Protein AF-A0A970UZD9-F1 (afdb_monomer_lite)

Sequence (188 aa):
SVTVAEQDQLTSFTADRAAEVCGEVGLPIQLFFGSIPVEAGGPQVSLYRPEWLRALVPFFSKHSGTNFDLFLATRVISHEATVLARNYPNLWVSGAWWQAFTPSTLSIFYRDRLEMLPMNRWNAFYSDAYCAEWVYGKSTLVRNRLALALSEMLEEGLLSRGMVEEMVSSLLRDNALRLYLGQSGQVC

pLDDT: mean 92.34, std 10.66, range [29.11, 98.19]

Structure (mmCIF, N/CA/C/O backbone):
data_AF-A0A970UZD9-F1
#
_entry.id   AF-A0A970UZD9-F1
#
loop_
_atom_site.group_PDB
_atom_site.id
_atom_site.type_symbol
_atom_site.label_atom_id
_atom_site.label_alt_id
_atom_site.label_comp_id
_atom_site.label_asym_id
_atom_site.label_entity_id
_atom_site.label_seq_id
_atom_site.pdbx_PDB_ins_code
_atom_site.Cartn_x
_atom_site.Cartn_y
_atom_site.Cartn_z
_atom_site.occupancy
_atom_site.B_iso_or_equiv
_atom_site.auth_seq_id
_atom_site.auth_comp_id
_atom_site.auth_asym_id
_atom_site.auth_atom_id
_atom_site.pdbx_PDB_model_num
ATOM 1 N N . SER A 1 1 ? 26.390 -2.528 -26.411 1.00 80.50 1 SER A N 1
ATOM 2 C CA . SER A 1 1 ? 25.829 -2.170 -25.093 1.00 80.50 1 SER A CA 1
ATOM 3 C C . SER A 1 1 ? 24.475 -1.537 -25.335 1.00 80.50 1 SER A C 1
ATOM 5 O O . SER A 1 1 ? 24.365 -0.764 -26.274 1.00 80.50 1 SER A O 1
ATOM 7 N N . VAL A 1 2 ? 23.455 -1.902 -24.558 1.00 86.00 2 VAL A N 1
ATOM 8 C CA . VAL A 1 2 ? 22.108 -1.321 -24.688 1.00 86.00 2 VAL A CA 1
ATOM 9 C C . VAL A 1 2 ? 22.125 0.082 -24.077 1.00 86.00 2 VAL A C 1
ATOM 11 O O . VAL A 1 2 ? 22.586 0.247 -22.945 1.00 86.00 2 VAL A O 1
ATOM 14 N N . THR A 1 3 ? 21.677 1.085 -24.824 1.00 94.19 3 THR A N 1
ATOM 15 C CA . THR A 1 3 ? 21.565 2.480 -24.373 1.00 94.19 3 THR A CA 1
ATOM 16 C C . THR A 1 3 ? 20.476 2.636 -23.306 1.00 94.19 3 THR A C 1
ATOM 18 O O . THR A 1 3 ? 19.598 1.788 -23.177 1.00 94.19 3 THR A O 1
ATOM 21 N N . VAL A 1 4 ? 20.499 3.736 -22.544 1.00 89.81 4 VAL A N 1
ATOM 22 C CA . VAL A 1 4 ? 19.451 4.029 -21.543 1.00 89.81 4 VAL A CA 1
ATOM 23 C C . VAL A 1 4 ? 18.070 4.116 -22.202 1.00 89.81 4 VAL A C 1
ATOM 25 O O . VAL A 1 4 ? 17.127 3.506 -21.720 1.00 89.81 4 VAL A O 1
ATOM 28 N N . ALA A 1 5 ? 17.969 4.775 -23.360 1.00 92.94 5 ALA A N 1
ATOM 29 C CA . ALA A 1 5 ? 16.707 4.888 -24.091 1.00 92.94 5 ALA A CA 1
ATOM 30 C C . ALA A 1 5 ? 16.153 3.521 -24.530 1.00 92.94 5 ALA A C 1
ATOM 32 O O . ALA A 1 5 ? 14.953 3.279 -24.427 1.00 92.94 5 ALA A O 1
ATOM 33 N N . GLU A 1 6 ? 17.016 2.609 -24.986 1.00 93.69 6 GLU A N 1
ATOM 34 C CA . GLU A 1 6 ? 16.607 1.243 -25.332 1.00 93.69 6 GLU A CA 1
ATOM 35 C C . GLU A 1 6 ? 16.176 0.444 -24.088 1.00 93.69 6 GLU A C 1
ATOM 37 O O . GLU A 1 6 ? 15.207 -0.312 -24.155 1.00 93.69 6 GLU A O 1
ATOM 42 N N . GLN A 1 7 ? 16.845 0.629 -22.940 1.00 91.56 7 GLN A N 1
ATOM 43 C CA . GLN A 1 7 ? 16.438 0.014 -21.667 1.00 91.56 7 GLN A CA 1
ATOM 44 C C . GLN A 1 7 ? 15.067 0.525 -21.206 1.00 91.56 7 GLN A C 1
ATOM 46 O O . GLN A 1 7 ? 14.221 -0.278 -20.808 1.00 91.56 7 GLN A O 1
ATOM 51 N N . ASP A 1 8 ? 14.818 1.831 -21.307 1.00 91.38 8 ASP A N 1
ATOM 52 C CA . ASP A 1 8 ? 13.541 2.449 -20.936 1.00 91.38 8 ASP A CA 1
ATOM 53 C C . ASP A 1 8 ? 12.399 1.970 -21.845 1.00 91.38 8 ASP A C 1
ATOM 55 O O . ASP A 1 8 ? 11.306 1.650 -21.365 1.00 91.38 8 ASP A O 1
ATOM 59 N N . GLN A 1 9 ? 12.654 1.856 -23.154 1.00 94.06 9 GLN A N 1
ATOM 60 C CA . GLN A 1 9 ? 11.693 1.317 -24.120 1.00 94.06 9 GLN A CA 1
ATOM 61 C C . GLN A 1 9 ? 11.362 -0.147 -23.834 1.00 94.06 9 GLN A C 1
ATOM 63 O O . GLN A 1 9 ? 10.187 -0.513 -23.802 1.00 94.06 9 GLN A O 1
ATOM 68 N N . LEU A 1 10 ? 12.379 -0.977 -23.582 1.00 95.06 10 LEU A N 1
ATOM 69 C CA . LEU A 1 10 ? 12.181 -2.387 -23.260 1.00 95.06 10 LEU A CA 1
ATOM 70 C C . LEU A 1 10 ? 11.428 -2.562 -21.935 1.00 95.06 10 LEU A C 1
ATOM 72 O O . LEU A 1 10 ? 10.531 -3.401 -21.845 1.00 95.06 10 LEU A O 1
ATOM 76 N N . THR A 1 11 ? 11.755 -1.750 -20.928 1.00 92.69 11 THR A N 1
ATOM 77 C CA . THR A 1 11 ? 11.070 -1.748 -19.629 1.00 92.69 11 THR A CA 1
ATOM 78 C C . THR A 1 11 ? 9.605 -1.363 -19.795 1.00 92.69 11 THR A C 1
ATOM 80 O O . THR A 1 11 ? 8.728 -2.067 -19.298 1.00 92.69 11 THR A O 1
ATOM 83 N N . SER A 1 12 ? 9.329 -0.300 -20.556 1.00 93.06 12 SER A N 1
ATOM 84 C CA . SER A 1 12 ? 7.965 0.159 -20.833 1.00 93.06 12 SER A CA 1
ATOM 85 C C . SER A 1 12 ? 7.157 -0.898 -21.584 1.00 93.06 12 SER A C 1
ATOM 87 O O . SER A 1 12 ? 6.056 -1.228 -21.161 1.00 93.06 12 SER A O 1
ATOM 89 N N . PHE A 1 13 ? 7.720 -1.487 -22.644 1.00 95.88 13 PHE A N 1
ATOM 90 C CA . PHE A 1 13 ? 7.075 -2.566 -23.400 1.00 95.88 13 PHE A CA 1
ATOM 91 C C . PHE A 1 13 ? 6.773 -3.784 -22.519 1.00 95.88 13 PHE A C 1
ATOM 93 O O . PHE A 1 13 ? 5.684 -4.351 -22.581 1.00 95.88 13 PHE A O 1
ATOM 100 N N . THR A 1 14 ? 7.726 -4.179 -21.673 1.00 96.44 14 THR A N 1
ATOM 101 C CA . THR A 1 14 ? 7.565 -5.344 -20.797 1.00 96.44 14 THR A CA 1
ATOM 102 C C . THR A 1 14 ? 6.510 -5.092 -19.723 1.00 96.44 14 THR A C 1
ATOM 104 O O . THR A 1 14 ? 5.690 -5.970 -19.474 1.00 96.44 14 THR A O 1
ATOM 107 N N . ALA A 1 15 ? 6.490 -3.900 -19.118 1.00 95.50 15 ALA A N 1
ATOM 108 C CA . ALA A 1 15 ? 5.470 -3.517 -18.144 1.00 95.50 15 ALA A CA 1
ATOM 109 C C . ALA A 1 15 ? 4.069 -3.496 -18.773 1.00 95.50 15 ALA A C 1
ATOM 111 O O . ALA A 1 15 ? 3.130 -4.033 -18.190 1.00 95.50 15 ALA A O 1
ATOM 112 N N . ASP A 1 16 ? 3.950 -2.936 -19.978 1.00 97.12 16 ASP A N 1
ATOM 113 C CA . ASP A 1 16 ? 2.710 -2.883 -20.754 1.00 97.12 16 ASP A CA 1
ATOM 114 C C . ASP A 1 16 ? 2.164 -4.283 -21.040 1.00 97.12 16 ASP A C 1
ATOM 116 O O . ASP A 1 16 ? 1.028 -4.605 -20.687 1.00 97.12 16 ASP A O 1
ATOM 120 N N . ARG A 1 17 ? 3.014 -5.161 -21.586 1.00 98.00 17 ARG A N 1
ATOM 121 C CA . ARG A 1 17 ? 2.610 -6.529 -21.905 1.00 98.00 17 ARG A CA 1
ATOM 122 C C . ARG A 1 17 ? 2.306 -7.351 -20.654 1.00 98.00 17 ARG A C 1
ATOM 124 O O . ARG A 1 17 ? 1.379 -8.157 -20.671 1.00 98.00 17 ARG A O 1
ATOM 131 N N . ALA A 1 18 ? 3.063 -7.155 -19.574 1.00 97.69 18 ALA A N 1
ATOM 132 C CA . ALA A 1 18 ? 2.795 -7.808 -18.298 1.00 97.69 18 ALA A CA 1
ATOM 133 C C . ALA A 1 18 ? 1.430 -7.390 -17.740 1.00 97.69 18 ALA A C 1
ATOM 135 O O . ALA A 1 18 ? 0.670 -8.258 -17.324 1.00 97.69 18 ALA A O 1
ATOM 136 N N . ALA A 1 19 ? 1.089 -6.098 -17.786 1.00 98.00 19 ALA A N 1
ATOM 137 C CA . ALA A 1 19 ? -0.219 -5.614 -17.356 1.00 98.00 19 ALA A CA 1
ATOM 138 C C . ALA A 1 19 ? -1.356 -6.199 -18.189 1.00 98.00 19 ALA A C 1
ATOM 140 O O . ALA A 1 19 ? -2.309 -6.708 -17.610 1.00 98.00 19 ALA A O 1
ATOM 141 N N . GLU A 1 20 ? -1.239 -6.221 -19.517 1.00 97.88 20 GLU A N 1
ATOM 142 C CA . GLU A 1 20 ? -2.236 -6.875 -20.376 1.00 97.88 20 GLU A CA 1
ATOM 143 C C . GLU A 1 20 ? -2.482 -8.333 -19.972 1.00 97.88 20 GLU A C 1
ATOM 145 O O . GLU A 1 20 ? -3.621 -8.707 -19.695 1.00 97.88 20 GLU A O 1
ATOM 150 N N . VAL A 1 21 ? -1.420 -9.139 -19.872 1.00 98.12 21 VAL A N 1
ATOM 151 C CA . VAL A 1 21 ? -1.550 -10.561 -19.524 1.00 98.12 21 VAL A CA 1
ATOM 152 C C . VAL A 1 21 ? -2.095 -10.736 -18.107 1.00 98.12 21 VAL A C 1
ATOM 154 O O . VAL A 1 21 ? -2.976 -11.564 -17.899 1.00 98.12 21 VAL A O 1
ATOM 157 N N . CYS A 1 22 ? -1.621 -9.954 -17.133 1.00 97.88 22 CYS A N 1
ATOM 158 C CA . CYS A 1 22 ? -2.133 -9.973 -15.762 1.00 97.88 22 CYS A CA 1
ATOM 159 C C . CYS A 1 22 ? -3.639 -9.688 -15.711 1.00 97.88 22 CYS A C 1
ATOM 161 O O . CYS A 1 22 ? -4.361 -10.391 -15.005 1.00 97.88 22 CYS A O 1
ATOM 163 N N . GLY A 1 23 ? -4.121 -8.721 -16.496 1.00 96.75 23 GLY A N 1
ATOM 164 C CA . GLY A 1 23 ? -5.547 -8.451 -16.656 1.00 96.75 23 GLY A CA 1
ATOM 165 C C . GLY A 1 23 ? -6.318 -9.630 -17.254 1.00 96.75 23 GLY A C 1
ATOM 166 O O . GLY A 1 23 ? -7.373 -9.986 -16.736 1.00 96.75 23 GLY A O 1
ATOM 167 N N . GLU A 1 24 ? -5.780 -10.276 -18.294 1.00 96.69 24 GLU A N 1
ATOM 168 C CA . GLU A 1 24 ? -6.392 -11.455 -18.930 1.00 96.69 24 GLU A CA 1
ATOM 169 C C . GLU A 1 24 ? -6.533 -12.643 -17.963 1.00 96.69 24 GLU A C 1
ATOM 171 O O . GLU A 1 24 ? -7.551 -13.336 -17.983 1.00 96.69 24 GLU A O 1
ATOM 176 N N . VAL A 1 25 ? -5.536 -12.876 -17.100 1.00 95.81 25 VAL A N 1
ATOM 177 C CA . VAL A 1 25 ? -5.534 -14.005 -16.148 1.00 95.81 25 VAL A CA 1
ATOM 178 C C . VAL A 1 25 ? -6.053 -13.648 -14.750 1.00 95.81 25 VAL A C 1
ATOM 180 O O . VAL A 1 25 ? -6.078 -14.506 -13.869 1.00 95.81 25 VAL A O 1
ATOM 183 N N . GLY A 1 26 ? -6.462 -12.398 -14.524 1.00 95.00 26 GLY A N 1
ATOM 184 C CA . GLY A 1 26 ? -7.008 -11.934 -13.247 1.00 95.00 26 GLY A CA 1
ATOM 185 C C . GLY A 1 26 ? -5.987 -11.814 -12.109 1.00 95.00 26 GLY A C 1
ATOM 186 O O . GLY A 1 26 ? -6.376 -11.862 -10.943 1.00 95.00 26 GLY A O 1
ATOM 187 N N . LEU A 1 27 ? -4.696 -11.657 -12.417 1.00 96.44 27 LEU A N 1
ATOM 188 C CA . LEU A 1 27 ? -3.651 -11.447 -11.413 1.00 96.44 27 LEU A CA 1
ATOM 189 C C . LEU A 1 27 ? -3.406 -9.949 -11.181 1.00 96.44 27 LEU A C 1
ATOM 191 O O . LEU A 1 27 ? -3.245 -9.201 -12.147 1.00 96.44 27 LEU A O 1
ATOM 195 N N . PRO A 1 28 ? -3.334 -9.481 -9.923 1.00 96.94 28 PRO A N 1
ATOM 196 C CA . PRO A 1 28 ? -2.950 -8.106 -9.645 1.00 96.94 28 PRO A CA 1
ATOM 197 C C . PRO A 1 28 ? -1.442 -7.895 -9.838 1.00 96.94 28 PRO A C 1
ATOM 199 O O . PRO A 1 28 ? -0.637 -8.799 -9.613 1.00 96.94 28 PRO A O 1
ATOM 202 N N . ILE A 1 29 ? -1.049 -6.667 -10.173 1.00 97.44 29 ILE A N 1
ATOM 203 C CA . ILE A 1 29 ? 0.351 -6.234 -10.203 1.00 97.44 29 ILE A CA 1
ATOM 204 C C . ILE A 1 29 ? 0.675 -5.475 -8.919 1.00 97.44 29 ILE A C 1
ATOM 206 O O . ILE A 1 29 ? 0.078 -4.440 -8.628 1.00 97.44 29 ILE A O 1
ATOM 210 N N . GLN A 1 30 ? 1.663 -5.958 -8.171 1.00 96.62 30 GLN A N 1
ATOM 211 C CA . GLN A 1 30 ? 2.200 -5.250 -7.012 1.00 96.62 30 GLN A CA 1
ATOM 212 C C . GLN A 1 30 ? 3.263 -4.239 -7.448 1.00 96.62 30 GLN A C 1
ATOM 214 O O . GLN A 1 30 ? 4.188 -4.574 -8.188 1.00 96.62 30 GLN A O 1
ATOM 219 N N . LEU A 1 31 ? 3.149 -3.004 -6.965 1.00 94.75 31 LEU A N 1
ATOM 220 C CA . LEU A 1 31 ? 4.065 -1.910 -7.269 1.00 94.75 31 LEU A CA 1
ATOM 221 C C . LEU A 1 31 ? 4.734 -1.432 -5.982 1.00 94.75 31 LEU A C 1
ATOM 223 O O . LEU A 1 31 ? 4.114 -0.788 -5.137 1.00 94.75 31 LEU A O 1
ATOM 227 N N . PHE A 1 32 ? 6.020 -1.741 -5.844 1.00 93.75 32 PHE A N 1
ATOM 228 C CA . PHE A 1 32 ? 6.846 -1.317 -4.719 1.00 93.75 32 PHE A CA 1
ATOM 229 C C . PHE A 1 32 ? 7.536 -0.001 -5.049 1.00 93.75 32 PHE A C 1
ATOM 231 O O . PHE A 1 32 ? 8.425 0.065 -5.896 1.00 93.75 32 PHE A O 1
ATOM 238 N N . PHE A 1 33 ? 7.087 1.068 -4.405 1.00 91.31 33 PHE A N 1
ATOM 239 C CA . PHE A 1 33 ? 7.314 2.415 -4.893 1.00 91.31 33 PHE A CA 1
ATOM 240 C C . PHE A 1 33 ? 8.084 3.277 -3.899 1.00 91.31 33 PHE A C 1
ATOM 242 O O . PHE A 1 33 ? 7.806 3.277 -2.699 1.00 91.31 33 PHE A O 1
ATOM 249 N N . GLY A 1 34 ? 9.013 4.083 -4.413 1.00 89.81 34 GLY A N 1
ATOM 250 C CA . GLY A 1 34 ? 9.735 5.074 -3.617 1.00 89.81 34 GLY A CA 1
ATOM 251 C C . GLY A 1 34 ? 11.094 4.619 -3.090 1.00 89.81 34 GLY A C 1
ATOM 252 O O . GLY A 1 34 ? 11.607 5.278 -2.197 1.00 89.81 34 GLY A O 1
ATOM 253 N N . SER A 1 35 ? 11.664 3.521 -3.597 1.00 90.44 35 SER A N 1
ATOM 254 C CA . SER A 1 35 ? 12.993 3.028 -3.207 1.00 90.44 35 SER A CA 1
ATOM 255 C C . SER A 1 35 ? 13.948 3.061 -4.401 1.00 90.44 35 SER A C 1
ATOM 257 O O . SER A 1 35 ? 13.646 2.458 -5.431 1.00 90.44 35 SER A O 1
ATOM 259 N N . ILE A 1 36 ? 15.054 3.801 -4.286 1.00 88.81 36 ILE A N 1
ATOM 260 C CA . ILE A 1 36 ? 16.101 3.904 -5.318 1.00 88.81 36 ILE A CA 1
ATOM 261 C C . ILE A 1 36 ? 17.498 3.934 -4.680 1.00 88.81 36 ILE A C 1
ATOM 263 O O . ILE A 1 36 ? 17.633 4.377 -3.536 1.00 88.81 36 ILE A O 1
ATOM 267 N N . PRO A 1 37 ? 18.560 3.541 -5.400 1.00 87.19 37 PRO A N 1
ATOM 268 C CA . PRO A 1 37 ? 19.923 3.763 -4.938 1.00 87.19 37 PRO A CA 1
ATOM 269 C C . PRO A 1 37 ? 20.314 5.245 -5.098 1.00 87.19 37 PRO A C 1
ATOM 271 O O . PRO A 1 37 ? 20.007 5.866 -6.117 1.00 87.19 37 PRO A O 1
ATOM 274 N N . VAL A 1 38 ? 20.996 5.827 -4.101 1.00 85.06 38 VAL A N 1
ATOM 275 C CA . VAL A 1 38 ? 21.501 7.224 -4.173 1.00 85.06 38 VAL A CA 1
ATOM 276 C C . VAL A 1 38 ? 22.709 7.340 -5.099 1.00 85.06 38 VAL A C 1
ATOM 278 O O . VAL A 1 38 ? 22.890 8.343 -5.784 1.00 85.06 38 VAL A O 1
ATOM 281 N N . GLU A 1 39 ? 2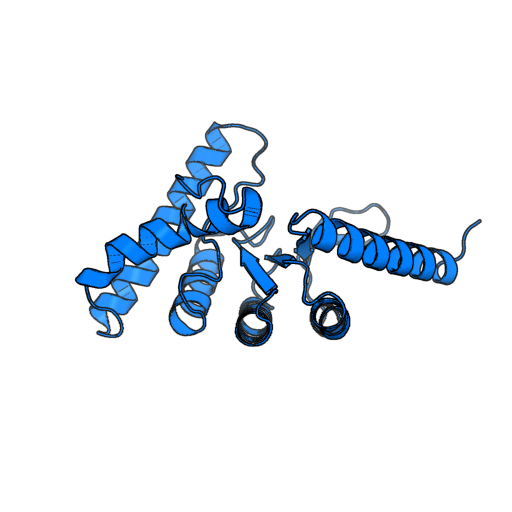3.525 6.294 -5.124 1.00 88.38 39 GLU A N 1
ATOM 282 C CA . GLU A 1 39 ? 24.724 6.165 -5.942 1.00 88.38 39 GLU A CA 1
ATOM 283 C C . GLU A 1 39 ? 24.711 4.813 -6.655 1.00 88.38 39 GLU A C 1
ATOM 285 O O . GLU A 1 39 ? 24.071 3.863 -6.200 1.00 88.38 39 GLU A O 1
ATOM 290 N N . ALA A 1 40 ? 25.403 4.710 -7.789 1.00 85.12 40 ALA A N 1
ATOM 291 C CA . ALA A 1 40 ? 25.436 3.474 -8.561 1.00 85.12 40 ALA A CA 1
ATOM 292 C C . ALA A 1 40 ? 26.006 2.317 -7.717 1.00 85.12 40 ALA A C 1
ATOM 294 O O . ALA A 1 40 ? 27.150 2.368 -7.278 1.00 85.12 40 ALA A O 1
ATOM 295 N N . GLY A 1 41 ? 25.198 1.275 -7.494 1.00 85.50 41 GLY A N 1
ATOM 296 C CA . GLY A 1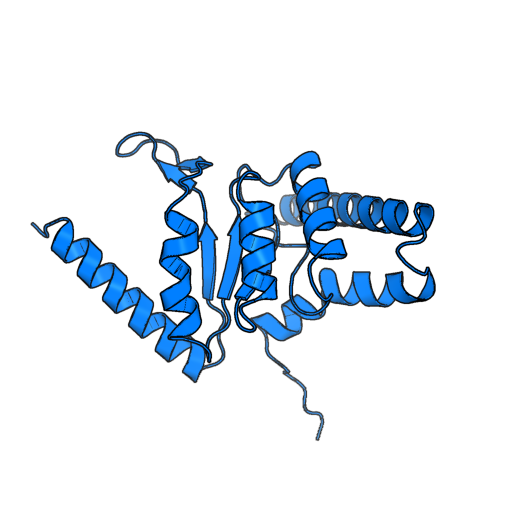 41 ? 25.562 0.123 -6.658 1.00 85.50 41 GLY A CA 1
ATOM 297 C C . GLY A 1 41 ? 25.438 0.345 -5.144 1.00 85.50 41 GLY A C 1
ATOM 298 O O . GLY A 1 41 ? 25.733 -0.572 -4.381 1.00 85.50 41 GLY A O 1
ATOM 299 N N . GLY A 1 42 ? 24.996 1.527 -4.707 1.00 90.06 42 GLY A N 1
ATOM 300 C CA . GLY A 1 42 ? 24.777 1.850 -3.299 1.00 90.06 42 GLY A CA 1
ATOM 301 C C . GLY A 1 42 ? 23.499 1.235 -2.710 1.00 90.06 42 GLY A C 1
ATOM 302 O O . GLY A 1 42 ? 22.714 0.592 -3.417 1.00 90.06 42 GLY A O 1
ATOM 303 N N . PRO A 1 43 ? 23.257 1.439 -1.402 1.00 89.31 43 PRO A N 1
ATOM 304 C CA . PRO A 1 43 ? 22.058 0.940 -0.745 1.00 89.31 43 PRO A CA 1
ATOM 305 C C . PRO A 1 43 ? 20.797 1.615 -1.292 1.00 89.31 43 PRO A C 1
ATOM 307 O O . PRO A 1 43 ? 20.790 2.793 -1.652 1.00 89.31 43 PRO A O 1
ATOM 310 N N . GLN A 1 44 ? 19.708 0.853 -1.292 1.00 90.50 44 GLN A N 1
ATOM 311 C CA . GLN A 1 44 ? 18.374 1.338 -1.618 1.00 90.50 44 GLN A CA 1
ATOM 312 C C . GLN A 1 44 ? 17.852 2.232 -0.488 1.00 90.50 44 GLN A C 1
ATOM 314 O O . GLN A 1 44 ? 17.875 1.847 0.686 1.00 90.50 44 GLN A O 1
ATOM 319 N N . VAL A 1 45 ? 17.383 3.426 -0.839 1.00 91.56 45 VAL A N 1
ATOM 320 C CA . VAL A 1 45 ? 16.838 4.396 0.111 1.00 91.56 45 VAL A CA 1
ATOM 321 C C . VAL A 1 45 ? 15.459 4.869 -0.308 1.00 91.56 45 VAL A C 1
ATOM 323 O O . VAL A 1 45 ? 15.149 4.995 -1.495 1.00 91.56 45 VAL A O 1
ATOM 326 N N . SER A 1 46 ? 14.646 5.194 0.690 1.00 91.88 46 SER A N 1
ATOM 327 C CA . SER A 1 46 ? 13.336 5.770 0.470 1.00 91.88 46 SER A CA 1
ATOM 328 C C . SER A 1 46 ? 13.449 7.232 0.065 1.00 91.88 46 SER A C 1
ATOM 330 O O . SER A 1 46 ? 13.814 8.090 0.869 1.00 91.88 46 SER A O 1
ATOM 332 N N . LEU A 1 47 ? 13.091 7.525 -1.179 1.00 87.69 47 LEU A N 1
ATOM 333 C CA . LEU A 1 47 ? 13.094 8.867 -1.745 1.00 87.69 47 LEU A CA 1
ATOM 334 C C . LEU A 1 47 ? 11.771 9.155 -2.444 1.00 87.69 47 LEU A C 1
ATOM 336 O O . LEU A 1 47 ? 11.059 8.267 -2.909 1.00 87.69 47 LEU A O 1
ATOM 340 N N . TYR A 1 48 ? 11.446 10.439 -2.505 1.00 87.00 48 TYR A N 1
ATOM 341 C CA . TYR A 1 48 ? 10.287 10.940 -3.220 1.00 87.00 48 TYR A CA 1
ATOM 342 C C . TYR A 1 48 ? 10.743 11.819 -4.376 1.00 87.00 48 TYR A C 1
ATOM 344 O O . TYR A 1 48 ? 11.574 12.708 -4.183 1.00 87.00 48 TYR A O 1
ATOM 352 N N . ARG A 1 49 ? 10.142 11.603 -5.548 1.00 85.94 49 ARG A N 1
ATOM 353 C CA . ARG A 1 49 ? 10.149 12.574 -6.635 1.00 85.94 49 ARG A CA 1
ATOM 354 C C . ARG A 1 49 ? 8.720 12.867 -7.111 1.00 85.94 49 ARG A C 1
ATOM 356 O O . ARG A 1 49 ? 7.967 11.908 -7.314 1.00 85.94 49 ARG A O 1
ATOM 363 N N . PRO A 1 50 ? 8.334 14.146 -7.287 1.00 82.19 50 PRO A N 1
ATOM 364 C CA . PRO A 1 50 ? 6.964 14.535 -7.642 1.00 82.19 50 PRO A CA 1
ATOM 365 C C . PRO A 1 50 ? 6.404 13.899 -8.916 1.00 82.19 50 PRO A C 1
ATOM 367 O O . PRO A 1 50 ? 5.200 13.693 -9.045 1.00 82.19 50 PRO A O 1
ATOM 370 N N . GLU A 1 51 ? 7.267 13.596 -9.875 1.00 85.50 51 GLU A N 1
ATOM 371 C CA . GLU A 1 51 ? 6.882 13.081 -11.181 1.00 85.50 51 GLU A CA 1
ATOM 372 C C . GLU A 1 51 ? 6.533 11.588 -11.176 1.00 85.50 51 GLU A C 1
ATOM 374 O O . GLU A 1 51 ? 5.761 11.144 -12.025 1.00 85.50 51 GLU A O 1
ATOM 379 N N . TRP A 1 52 ? 7.057 10.805 -10.229 1.00 85.88 52 TRP A N 1
ATOM 380 C CA . TRP A 1 52 ? 7.012 9.346 -10.335 1.00 85.88 52 TRP A CA 1
ATOM 381 C C . TRP A 1 52 ? 5.595 8.783 -10.288 1.00 85.88 52 TRP A C 1
ATOM 383 O O . TRP A 1 52 ? 5.249 7.911 -11.079 1.00 85.88 52 TRP A O 1
ATOM 393 N N . LEU A 1 53 ? 4.767 9.256 -9.354 1.00 86.94 53 LEU A N 1
ATOM 394 C CA . LEU A 1 53 ? 3.452 8.651 -9.150 1.00 86.94 53 LEU A CA 1
ATOM 395 C C . LEU A 1 53 ? 2.489 9.080 -10.264 1.00 86.94 53 LEU A C 1
ATOM 397 O O . LEU A 1 53 ? 1.684 8.291 -10.754 1.00 86.94 53 LEU A O 1
ATOM 401 N N . ARG A 1 54 ? 2.648 10.321 -10.731 1.00 87.25 54 ARG A N 1
ATOM 402 C CA . ARG A 1 54 ? 1.907 10.889 -11.860 1.00 87.25 54 ARG A CA 1
ATOM 403 C C . ARG A 1 54 ? 2.244 10.197 -13.175 1.00 87.25 54 ARG A C 1
ATOM 405 O O . ARG A 1 54 ? 1.354 10.023 -14.001 1.00 87.25 54 ARG A O 1
ATOM 412 N N . ALA A 1 55 ? 3.490 9.759 -13.352 1.00 88.62 55 ALA A N 1
ATOM 413 C CA . ALA A 1 55 ? 3.907 9.011 -14.535 1.00 88.62 55 ALA A CA 1
ATOM 414 C C . ALA A 1 55 ? 3.166 7.669 -14.693 1.00 88.62 55 ALA A C 1
ATOM 416 O O . ALA A 1 55 ? 3.034 7.181 -15.812 1.00 88.62 55 ALA A O 1
ATOM 417 N N . LEU A 1 56 ? 2.629 7.099 -13.607 1.00 90.44 56 LEU A N 1
ATOM 418 C CA . LEU A 1 56 ? 1.863 5.848 -13.642 1.00 90.44 56 LEU A CA 1
ATOM 419 C C . LEU A 1 56 ? 0.372 6.045 -13.962 1.00 90.44 56 LEU A C 1
ATOM 421 O O . LEU A 1 56 ? -0.322 5.086 -14.285 1.00 90.44 56 LEU A O 1
ATOM 425 N N . VAL A 1 57 ? -0.145 7.274 -13.919 1.00 92.31 57 VAL A N 1
ATOM 426 C CA . VAL A 1 57 ? -1.573 7.547 -14.159 1.00 92.31 57 VAL A CA 1
ATOM 427 C C . VAL A 1 57 ? -2.057 7.085 -15.548 1.00 92.31 57 VAL A C 1
ATOM 429 O O . VAL A 1 57 ? -3.089 6.403 -15.619 1.00 92.31 57 VAL A O 1
ATOM 432 N N . PRO A 1 58 ? -1.343 7.378 -16.656 1.00 94.38 58 PRO A N 1
ATOM 433 C CA . PRO A 1 58 ? -1.722 6.862 -17.972 1.00 94.38 58 PRO A CA 1
ATOM 434 C C . PRO A 1 58 ? -1.706 5.332 -18.026 1.00 94.38 58 PRO A C 1
ATOM 436 O O . PRO A 1 58 ? -2.543 4.736 -18.699 1.00 94.38 58 PRO A O 1
ATOM 439 N N . PHE A 1 59 ? -0.795 4.701 -17.281 1.00 94.69 59 PHE A N 1
ATOM 440 C CA . PHE A 1 59 ? -0.663 3.249 -17.215 1.00 94.69 59 PHE A CA 1
ATOM 441 C C . PHE A 1 59 ? -1.882 2.601 -16.545 1.00 94.69 59 PHE A C 1
ATOM 443 O O . PHE A 1 59 ? -2.495 1.701 -17.117 1.00 94.69 59 PHE A O 1
ATOM 450 N N . PHE A 1 60 ? -2.323 3.128 -15.397 1.00 95.50 60 PHE A N 1
ATOM 451 C CA . PHE A 1 60 ? -3.540 2.647 -14.726 1.00 95.50 60 PHE A CA 1
ATOM 452 C C . PHE A 1 60 ? -4.792 2.823 -15.587 1.00 95.50 60 PHE A C 1
ATOM 454 O O . PHE A 1 60 ? -5.666 1.957 -15.590 1.00 95.50 60 PHE A O 1
ATOM 461 N N . SER A 1 61 ? -4.861 3.927 -16.337 1.00 96.12 61 SER A N 1
ATOM 462 C CA . SER A 1 61 ? -5.979 4.221 -17.240 1.00 96.12 61 SER A CA 1
ATOM 463 C C . SER A 1 61 ? -6.011 3.276 -18.442 1.00 96.12 61 SER A C 1
ATOM 465 O O . SER A 1 61 ? -7.079 2.799 -18.820 1.00 96.12 61 SER A O 1
ATOM 467 N N . LYS A 1 62 ? -4.841 2.991 -19.032 1.00 97.31 62 LYS A N 1
ATOM 468 C CA . LYS A 1 62 ? -4.703 2.082 -20.175 1.00 97.31 62 LYS A CA 1
ATOM 469 C C . LYS A 1 62 ? -5.087 0.648 -19.804 1.00 97.31 62 LYS A C 1
ATOM 471 O O . LYS A 1 62 ? -5.799 -0.002 -20.562 1.00 97.31 62 LYS A O 1
ATOM 476 N N . HIS A 1 63 ? -4.665 0.175 -18.634 1.00 97.56 63 HIS A N 1
ATOM 477 C CA . HIS A 1 63 ? -4.903 -1.194 -18.171 1.00 97.56 63 HIS A CA 1
ATOM 478 C C . HIS A 1 63 ? -6.030 -1.262 -17.132 1.00 97.56 63 HIS A C 1
ATOM 480 O O . HIS A 1 63 ? -5.871 -1.825 -16.049 1.00 97.56 63 HIS A O 1
ATOM 486 N N . SER A 1 64 ? -7.197 -0.700 -17.459 1.00 96.38 64 SER A N 1
ATOM 487 C CA . SER A 1 64 ? -8.356 -0.645 -16.552 1.00 96.38 64 SER A CA 1
ATOM 488 C C . SER A 1 64 ? -8.888 -2.023 -16.126 1.00 96.38 64 SER A C 1
ATOM 490 O O . SER A 1 64 ? -9.492 -2.140 -15.062 1.00 96.38 64 SER A O 1
ATOM 492 N N . GLY A 1 65 ? -8.624 -3.073 -16.914 1.00 95.88 65 GLY A N 1
ATOM 493 C CA . GLY A 1 65 ? -8.936 -4.469 -16.580 1.00 95.88 65 GLY A CA 1
ATOM 494 C C . GLY A 1 65 ? -7.939 -5.150 -15.630 1.00 95.88 65 GLY A C 1
ATOM 495 O O . GLY A 1 65 ? -8.152 -6.297 -15.257 1.00 95.88 65 GLY A O 1
ATOM 496 N N . THR A 1 66 ? -6.853 -4.476 -15.240 1.00 97.75 66 THR A N 1
ATOM 497 C CA . THR A 1 66 ? -5.805 -5.026 -14.362 1.00 97.75 66 THR A CA 1
ATOM 498 C C . THR A 1 66 ? -5.804 -4.304 -13.029 1.00 97.75 66 THR A C 1
ATOM 500 O O . THR A 1 66 ? -5.750 -3.077 -13.002 1.00 97.75 66 THR A O 1
ATOM 503 N N . ASN A 1 67 ? -5.827 -5.051 -11.924 1.00 97.56 67 ASN A N 1
ATOM 504 C CA . ASN A 1 67 ? -5.677 -4.466 -10.595 1.00 97.56 67 ASN A CA 1
ATOM 505 C C . ASN A 1 67 ? -4.201 -4.183 -10.286 1.00 97.56 67 ASN A C 1
ATOM 507 O O . ASN A 1 67 ? -3.339 -5.027 -10.517 1.00 97.56 67 ASN A O 1
ATOM 511 N N . PHE A 1 68 ? -3.927 -3.028 -9.693 1.00 97.38 68 PHE A N 1
ATOM 512 C CA . PHE A 1 68 ? -2.613 -2.608 -9.216 1.00 97.38 68 PHE A CA 1
ATOM 513 C C . PHE A 1 68 ? -2.655 -2.432 -7.704 1.00 97.38 68 PHE A C 1
ATOM 515 O O . PHE A 1 68 ? -3.591 -1.815 -7.205 1.00 97.38 68 PHE A O 1
ATOM 522 N N . ASP A 1 69 ? -1.651 -2.922 -6.981 1.00 97.38 69 ASP A N 1
ATOM 523 C CA . ASP A 1 69 ? -1.533 -2.742 -5.533 1.00 97.38 69 ASP A CA 1
ATOM 524 C C . ASP A 1 69 ? -0.240 -2.017 -5.166 1.00 97.38 69 ASP A C 1
ATOM 526 O O . ASP A 1 69 ? 0.861 -2.523 -5.390 1.00 97.38 69 ASP A O 1
ATOM 530 N N . LEU A 1 70 ? -0.378 -0.801 -4.643 1.00 95.81 70 LEU A N 1
ATOM 531 C CA . LEU A 1 70 ? 0.731 0.112 -4.413 1.00 95.81 70 LEU A CA 1
ATOM 532 C C . LEU A 1 70 ? 1.237 0.040 -2.968 1.00 95.81 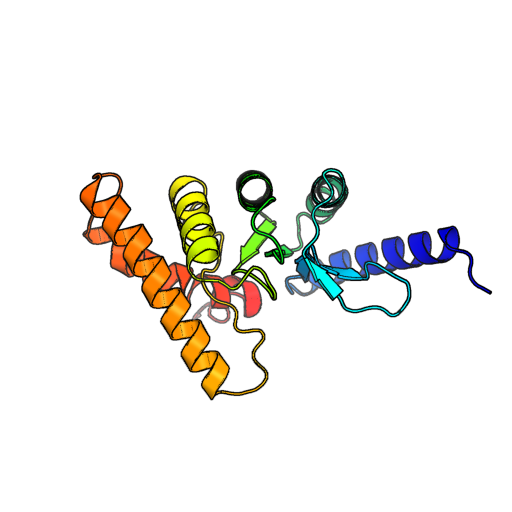70 LEU A C 1
ATOM 534 O O . LEU A 1 70 ? 0.493 0.296 -2.018 1.00 95.81 70 LEU A O 1
ATOM 538 N N . PHE A 1 71 ? 2.539 -0.198 -2.824 1.00 95.88 71 PHE A N 1
ATOM 539 C CA . PHE A 1 71 ? 3.266 -0.244 -1.559 1.00 95.88 71 PHE A CA 1
ATOM 540 C C . PHE A 1 71 ? 4.267 0.907 -1.489 1.00 95.88 71 PHE A C 1
ATOM 542 O O . PHE A 1 71 ? 5.119 1.056 -2.363 1.00 95.88 71 PHE A O 1
ATOM 549 N N . LEU A 1 72 ? 4.190 1.731 -0.443 1.00 94.88 72 LEU A N 1
ATOM 550 C CA . LEU A 1 72 ? 4.973 2.967 -0.360 1.00 94.88 72 LEU A CA 1
ATOM 551 C C . LEU A 1 72 ? 6.169 2.819 0.579 1.00 94.88 72 LEU A C 1
ATOM 553 O O . LEU A 1 72 ? 5.991 2.510 1.756 1.00 94.88 72 LEU A O 1
ATOM 557 N N . ALA A 1 73 ? 7.369 3.116 0.079 1.00 94.44 73 ALA A N 1
ATOM 558 C CA . ALA A 1 73 ? 8.604 3.157 0.860 1.00 94.44 73 ALA A CA 1
ATOM 559 C C . ALA A 1 73 ? 8.777 4.463 1.656 1.00 94.44 73 ALA A C 1
ATOM 561 O O . ALA A 1 73 ? 9.638 4.545 2.532 1.00 94.44 73 ALA A O 1
ATOM 562 N N . THR A 1 74 ? 7.979 5.497 1.368 1.00 91.94 74 THR A N 1
ATOM 563 C CA . THR A 1 74 ? 8.051 6.821 2.004 1.00 91.94 74 THR A CA 1
ATOM 564 C C . THR A 1 74 ? 6.669 7.347 2.372 1.00 91.94 74 THR A C 1
ATOM 566 O O . THR A 1 74 ? 5.691 7.119 1.659 1.00 91.94 74 THR A O 1
ATOM 569 N N . ARG A 1 75 ? 6.590 8.106 3.472 1.00 92.75 75 ARG A N 1
ATOM 570 C CA . ARG A 1 75 ? 5.338 8.736 3.915 1.00 92.75 75 ARG A CA 1
ATOM 571 C C . ARG A 1 75 ? 4.886 9.913 3.053 1.00 92.75 75 ARG A C 1
ATOM 573 O O . ARG A 1 75 ? 3.712 10.257 3.072 1.00 92.75 75 ARG A O 1
ATOM 580 N N . VAL A 1 76 ? 5.811 10.537 2.323 1.00 92.56 76 VAL A N 1
ATOM 581 C CA . VAL A 1 76 ? 5.603 11.843 1.668 1.00 92.56 76 VAL A CA 1
ATOM 582 C C . VAL A 1 76 ? 4.485 11.806 0.620 1.00 92.56 76 VAL A C 1
ATOM 584 O O . VAL A 1 76 ? 3.757 12.779 0.470 1.00 92.56 76 VAL A O 1
ATOM 587 N N . ILE A 1 77 ? 4.307 10.668 -0.052 1.00 90.62 77 ILE A N 1
ATOM 588 C CA . ILE A 1 77 ? 3.330 10.480 -1.139 1.00 90.62 77 ILE A CA 1
ATOM 589 C C . ILE A 1 77 ? 2.061 9.743 -0.723 1.00 90.62 77 ILE A C 1
ATOM 591 O O . ILE A 1 77 ? 1.245 9.421 -1.581 1.00 90.62 77 ILE A O 1
ATOM 595 N N . SER A 1 78 ? 1.881 9.465 0.573 1.00 92.69 78 SER A N 1
ATOM 596 C CA . SER A 1 78 ? 0.718 8.722 1.085 1.00 92.69 78 SER A CA 1
ATOM 597 C C . SER A 1 78 ? -0.601 9.323 0.623 1.00 92.69 78 SER A C 1
ATOM 599 O O . SER A 1 78 ? -1.439 8.635 0.040 1.00 92.69 78 SER A O 1
ATOM 601 N N . HIS A 1 79 ? -0.756 10.628 0.841 1.00 94.25 79 HIS A N 1
ATOM 602 C CA . HIS A 1 79 ? -1.985 11.329 0.517 1.00 94.25 79 HIS A CA 1
ATOM 603 C C . HIS A 1 79 ? -2.238 11.340 -0.997 1.00 94.25 79 HIS A C 1
ATOM 605 O O . HIS A 1 79 ? -3.335 11.007 -1.431 1.00 94.25 79 HIS A O 1
ATOM 611 N N . GLU A 1 80 ? -1.227 11.638 -1.825 1.00 93.44 80 GLU A N 1
ATOM 612 C CA . GLU A 1 80 ? -1.368 11.618 -3.292 1.00 93.44 80 GLU A CA 1
ATOM 613 C C . GLU A 1 80 ? -1.739 10.218 -3.805 1.00 93.44 80 GLU A C 1
ATOM 615 O O . GLU A 1 80 ? -2.676 10.081 -4.589 1.00 93.44 80 GLU A O 1
ATOM 620 N N . ALA A 1 81 ? -1.096 9.164 -3.295 1.00 94.06 81 ALA A N 1
ATOM 621 C CA . ALA A 1 81 ? -1.448 7.779 -3.611 1.00 94.06 81 ALA A CA 1
ATOM 622 C C . ALA A 1 81 ? -2.885 7.430 -3.206 1.00 94.06 81 ALA A C 1
ATOM 624 O O . ALA A 1 81 ? -3.599 6.772 -3.959 1.00 94.06 81 ALA A O 1
ATOM 625 N N . THR A 1 82 ? -3.329 7.914 -2.048 1.00 95.75 82 THR A N 1
ATOM 626 C CA . THR A 1 82 ? -4.697 7.717 -1.555 1.00 95.75 82 THR A CA 1
ATOM 627 C C . THR A 1 82 ? -5.715 8.451 -2.435 1.00 95.75 82 THR A C 1
ATOM 629 O O . THR A 1 82 ? -6.748 7.884 -2.787 1.00 95.75 82 THR A O 1
ATOM 632 N N . VAL A 1 83 ? -5.409 9.674 -2.886 1.00 95.06 83 VAL A N 1
ATOM 633 C CA . VAL A 1 83 ? -6.234 10.397 -3.870 1.00 95.06 83 VAL A CA 1
ATOM 634 C C . VAL A 1 83 ? -6.323 9.620 -5.182 1.00 95.06 83 VAL A C 1
ATOM 636 O O . VAL A 1 83 ? -7.413 9.489 -5.737 1.00 95.06 83 VAL A O 1
ATOM 639 N N . LEU A 1 84 ? -5.217 9.077 -5.689 1.00 94.69 84 LEU A N 1
ATOM 640 C CA . LEU A 1 84 ? -5.255 8.284 -6.916 1.00 94.69 84 LEU A CA 1
ATOM 641 C C . LEU A 1 84 ? -6.080 7.007 -6.729 1.00 94.69 84 LEU A C 1
ATOM 643 O O . LEU A 1 84 ? -6.953 6.738 -7.545 1.00 94.69 84 LEU A O 1
ATOM 647 N N . ALA A 1 85 ? -5.899 6.266 -5.635 1.00 95.69 85 ALA A N 1
ATOM 648 C CA . ALA A 1 85 ? -6.686 5.060 -5.362 1.00 95.69 85 ALA A CA 1
ATOM 649 C C . ALA A 1 85 ? -8.197 5.337 -5.242 1.00 95.69 85 ALA A C 1
ATOM 651 O O . ALA A 1 85 ? -9.014 4.485 -5.589 1.00 95.69 85 ALA A O 1
ATOM 652 N N . ARG A 1 86 ? -8.587 6.545 -4.809 1.00 95.38 86 ARG A N 1
ATOM 653 C CA . ARG A 1 86 ? -9.987 6.999 -4.835 1.00 95.38 86 ARG A CA 1
ATOM 654 C C . ARG A 1 86 ? -10.511 7.182 -6.263 1.00 95.38 86 ARG A C 1
ATOM 656 O O . ARG A 1 86 ? -11.681 6.914 -6.514 1.00 95.38 86 ARG A O 1
ATOM 663 N N . ASN A 1 87 ? -9.675 7.678 -7.174 1.00 94.19 87 ASN A N 1
ATOM 664 C CA . ASN A 1 87 ? -10.075 8.046 -8.535 1.00 94.19 87 ASN A CA 1
ATOM 665 C C . ASN A 1 87 ? -9.912 6.913 -9.560 1.00 94.19 87 ASN A C 1
ATOM 667 O O . ASN A 1 87 ? -10.591 6.934 -10.582 1.00 94.19 87 ASN A O 1
ATOM 671 N N . TYR A 1 88 ? -9.047 5.931 -9.298 1.00 95.31 88 TYR A N 1
ATOM 672 C CA . TYR A 1 88 ? -8.766 4.811 -10.197 1.00 95.31 88 TYR A CA 1
ATOM 673 C C . TYR A 1 88 ? -9.290 3.498 -9.587 1.00 95.31 88 TYR A C 1
ATOM 675 O O . TYR A 1 88 ? -8.639 2.930 -8.708 1.00 95.31 88 TYR A O 1
ATOM 683 N N . PRO A 1 89 ? -10.445 2.968 -10.047 1.00 93.19 89 PRO A N 1
ATOM 684 C CA . PRO A 1 89 ? -11.082 1.764 -9.496 1.00 93.19 89 PRO A CA 1
ATOM 685 C C . PRO A 1 89 ? -10.313 0.462 -9.717 1.00 93.19 89 PRO A C 1
ATOM 687 O O . PRO A 1 89 ? -10.767 -0.597 -9.300 1.00 93.19 89 PRO A O 1
ATOM 690 N N . ASN A 1 90 ? -9.142 0.501 -10.332 1.00 96.12 90 ASN A N 1
ATOM 691 C CA . ASN A 1 90 ? -8.221 -0.620 -10.439 1.00 96.12 90 ASN A CA 1
ATOM 692 C C . ASN A 1 90 ? -6.934 -0.407 -9.621 1.00 96.12 90 ASN A C 1
ATOM 694 O O . ASN A 1 90 ? -6.121 -1.315 -9.535 1.00 96.12 90 ASN A O 1
ATOM 698 N N . LEU A 1 91 ? -6.774 0.741 -8.953 1.00 96.44 91 LEU A N 1
ATOM 699 C CA . LEU A 1 91 ? -5.647 1.032 -8.070 1.00 96.44 91 LEU A CA 1
ATOM 700 C C . LEU A 1 91 ? -6.015 0.816 -6.596 1.00 96.44 91 LEU A C 1
ATOM 702 O O . LEU A 1 91 ? -6.967 1.401 -6.075 1.00 96.44 91 LEU A O 1
ATOM 706 N N . TRP A 1 92 ? -5.228 -0.018 -5.935 1.00 97.38 92 TRP A N 1
ATOM 707 C CA . TRP A 1 92 ? -5.252 -0.304 -4.509 1.00 97.38 92 TRP A CA 1
ATOM 708 C C . TRP A 1 92 ? -4.020 0.308 -3.846 1.00 97.38 92 TRP A C 1
ATOM 710 O O . TRP A 1 92 ? -2.985 0.517 -4.482 1.00 97.38 92 TRP A O 1
ATOM 720 N N . VAL A 1 93 ? -4.131 0.592 -2.551 1.00 96.50 93 VAL A N 1
ATOM 721 C CA . VAL A 1 93 ? -2.992 0.977 -1.711 1.00 96.50 93 VAL A CA 1
ATOM 722 C C . VAL A 1 93 ? -2.888 0.011 -0.545 1.00 96.50 93 VAL A C 1
ATOM 724 O O . VAL A 1 93 ? -3.853 -0.190 0.191 1.00 96.50 93 VAL A O 1
ATOM 727 N N . SER A 1 94 ? -1.711 -0.570 -0.343 1.00 94.12 94 SER A N 1
ATOM 728 C CA . SER A 1 94 ? -1.509 -1.580 0.691 1.00 94.12 94 SER A CA 1
ATOM 729 C C . SER A 1 94 ? -0.261 -1.314 1.502 1.00 94.12 94 SER A C 1
ATOM 731 O O . SER A 1 94 ? 0.810 -1.026 0.976 1.00 94.12 94 SER A O 1
ATOM 733 N N . GLY A 1 95 ? -0.425 -1.414 2.824 1.00 78.00 95 GLY A N 1
ATOM 734 C CA . GLY A 1 95 ? 0.663 -1.346 3.797 1.00 78.00 95 GLY A CA 1
ATOM 735 C C . GLY A 1 95 ? 1.556 -0.101 3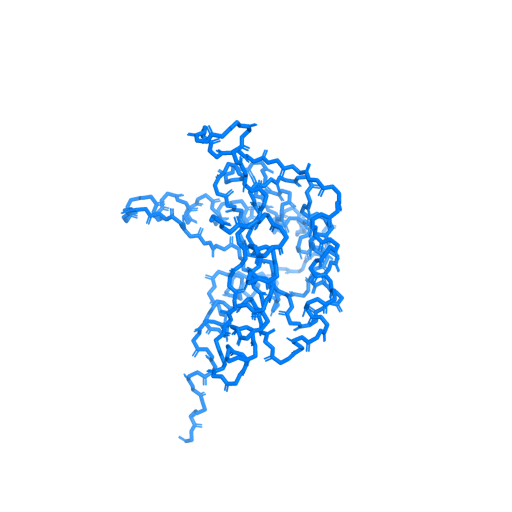.711 1.00 78.00 95 GLY A C 1
ATOM 736 O O . GLY A 1 95 ? 1.326 0.838 2.944 1.00 78.00 95 GLY A O 1
ATOM 737 N N . ALA A 1 96 ? 2.579 -0.102 4.556 1.00 90.94 96 ALA A N 1
ATOM 738 C CA . ALA A 1 96 ? 3.807 0.652 4.349 1.00 90.94 96 ALA A CA 1
ATOM 739 C C . ALA A 1 96 ? 4.907 -0.353 4.000 1.00 90.94 96 ALA A C 1
ATOM 741 O O . ALA A 1 96 ? 4.865 -1.491 4.466 1.00 90.94 96 ALA A O 1
ATOM 742 N N . TRP A 1 97 ? 5.879 0.040 3.186 1.00 94.81 97 TRP A N 1
ATOM 743 C CA . TRP A 1 97 ? 6.954 -0.843 2.751 1.00 94.81 97 TRP A CA 1
ATOM 744 C C . TRP A 1 97 ? 8.310 -0.351 3.236 1.00 94.81 97 TRP A C 1
ATOM 746 O O . TRP A 1 97 ? 8.548 0.849 3.378 1.00 94.81 97 TRP A O 1
ATOM 756 N N . TRP A 1 98 ? 9.198 -1.307 3.499 1.00 92.81 98 TRP A N 1
ATOM 757 C CA . TRP A 1 98 ? 10.600 -1.065 3.806 1.00 92.81 98 TRP A CA 1
ATOM 758 C C . TRP A 1 98 ? 10.797 0.007 4.891 1.00 92.81 98 TRP A C 1
ATOM 760 O O . TRP A 1 98 ? 10.392 -0.196 6.034 1.00 92.81 98 TRP A O 1
ATOM 770 N N . GLN A 1 99 ? 11.396 1.152 4.555 1.00 92.75 99 GLN A N 1
ATOM 771 C CA . GLN A 1 99 ? 11.740 2.208 5.513 1.00 92.75 99 GLN A CA 1
ATOM 772 C C . GLN A 1 99 ? 10.520 3.023 5.985 1.00 92.75 99 GLN A C 1
ATOM 774 O O . GLN A 1 99 ? 10.580 3.662 7.034 1.00 92.75 99 GLN A O 1
ATOM 779 N N . ALA A 1 100 ? 9.389 2.969 5.271 1.00 94.25 100 ALA A N 1
ATOM 780 C CA . ALA A 1 100 ? 8.130 3.551 5.737 1.00 94.25 100 ALA A CA 1
ATOM 781 C C . ALA A 1 100 ? 7.413 2.671 6.769 1.00 94.25 100 ALA A C 1
ATOM 783 O O . ALA A 1 100 ? 6.448 3.132 7.379 1.00 94.25 100 ALA A O 1
ATOM 784 N N . PHE A 1 101 ? 7.863 1.435 7.014 1.00 95.75 101 PHE A N 1
ATOM 785 C CA . PHE A 1 101 ? 7.258 0.555 8.014 1.00 95.75 101 PHE A CA 1
ATOM 786 C C . PHE A 1 101 ? 7.644 0.989 9.439 1.00 95.75 101 PHE A C 1
ATOM 788 O O . PHE A 1 101 ? 8.444 0.363 10.130 1.00 95.75 101 PHE A O 1
ATOM 795 N N . THR A 1 102 ? 7.074 2.104 9.885 1.00 95.75 102 THR A N 1
ATOM 796 C CA . THR A 1 102 ? 7.252 2.663 11.228 1.00 95.75 102 THR A CA 1
ATOM 797 C C . THR A 1 102 ? 5.888 2.954 11.852 1.00 95.75 102 THR A C 1
ATOM 799 O O . THR A 1 102 ? 4.953 3.292 11.120 1.00 95.75 102 THR A O 1
ATOM 802 N N . PRO A 1 103 ? 5.742 2.879 13.190 1.00 96.38 103 PRO A N 1
ATOM 803 C CA . PRO A 1 103 ? 4.460 3.119 13.852 1.00 96.38 103 PRO A CA 1
ATOM 804 C C . PRO A 1 103 ? 3.804 4.445 13.441 1.00 96.38 103 PRO A C 1
ATOM 806 O O . PRO A 1 103 ? 2.623 4.464 13.108 1.00 96.38 103 PRO A O 1
ATOM 809 N N . SER A 1 104 ? 4.576 5.535 13.396 1.00 96.00 104 SER A N 1
ATOM 810 C CA . SER A 1 104 ? 4.068 6.869 13.056 1.00 96.00 104 SER A CA 1
ATOM 811 C C . SER A 1 104 ? 3.612 6.983 11.603 1.00 96.00 104 SER A C 1
ATOM 813 O O . SER A 1 104 ? 2.633 7.664 11.316 1.00 96.00 104 SER A O 1
ATOM 815 N N . THR A 1 105 ? 4.299 6.311 10.677 1.00 96.19 105 THR A N 1
ATOM 816 C CA . THR A 1 105 ? 3.903 6.318 9.262 1.00 96.19 105 THR A CA 1
ATOM 817 C C . THR A 1 105 ? 2.636 5.500 9.047 1.00 96.19 105 THR A C 1
ATOM 819 O O . THR A 1 105 ? 1.738 5.950 8.343 1.00 96.19 105 THR A O 1
ATOM 822 N N . LEU A 1 106 ? 2.523 4.343 9.706 1.00 97.12 106 LEU A N 1
ATOM 823 C CA . LEU A 1 106 ? 1.314 3.521 9.663 1.00 97.12 106 LEU A CA 1
ATOM 824 C C . LEU A 1 106 ? 0.092 4.278 10.201 1.00 97.12 106 LEU A C 1
ATOM 826 O O . LEU A 1 106 ? -0.965 4.214 9.585 1.00 97.12 106 LEU A O 1
ATOM 830 N N . SER A 1 107 ? 0.241 5.033 11.296 1.00 95.94 107 SER A N 1
ATOM 831 C CA . SER A 1 107 ? -0.836 5.889 11.815 1.00 95.94 107 SER A CA 1
ATOM 832 C C . SER A 1 107 ? -1.328 6.898 10.773 1.00 95.94 107 SER A C 1
ATOM 834 O O . SER A 1 107 ? -2.531 6.997 10.558 1.00 95.94 107 SER A O 1
ATOM 836 N N . ILE A 1 108 ? -0.414 7.584 10.074 1.00 95.50 108 ILE A N 1
ATOM 837 C CA . ILE A 1 108 ? -0.774 8.521 8.995 1.00 95.50 108 ILE A CA 1
ATOM 838 C C . ILE A 1 108 ? -1.491 7.782 7.860 1.00 95.50 108 ILE A C 1
ATOM 840 O O . ILE A 1 108 ? -2.565 8.193 7.442 1.00 95.50 108 ILE A O 1
ATOM 844 N N . PHE A 1 109 ? -0.935 6.659 7.397 1.00 96.44 109 PHE A N 1
ATOM 845 C CA . PHE A 1 109 ? -1.504 5.899 6.279 1.00 96.44 109 PHE A CA 1
ATOM 846 C C . PHE A 1 109 ? -2.924 5.440 6.577 1.00 96.44 109 PHE A C 1
ATOM 848 O O . PHE A 1 109 ? -3.799 5.542 5.724 1.00 96.44 109 PHE A O 1
ATOM 855 N N . TYR A 1 110 ? -3.153 4.899 7.770 1.00 97.00 110 TYR A N 1
ATOM 856 C CA . TYR A 1 110 ? -4.468 4.393 8.134 1.00 97.00 110 TYR A CA 1
ATOM 857 C C . TYR A 1 110 ? -5.463 5.518 8.318 1.00 97.00 110 TYR A C 1
ATOM 859 O O . TYR A 1 110 ? -6.586 5.371 7.853 1.00 97.00 110 TYR A O 1
ATOM 867 N N . ARG A 1 111 ? -5.056 6.643 8.914 1.00 95.62 111 ARG A N 1
ATOM 868 C CA . ARG A 1 111 ? -5.940 7.796 9.051 1.00 95.62 111 ARG A CA 1
ATOM 869 C C . ARG A 1 111 ? -6.355 8.347 7.686 1.00 95.62 111 ARG A C 1
ATOM 871 O O . ARG A 1 111 ? -7.550 8.394 7.413 1.00 95.62 111 ARG A O 1
ATOM 878 N N . ASP A 1 112 ? -5.390 8.623 6.805 1.00 95.19 112 ASP A N 1
ATOM 879 C CA . ASP A 1 112 ? -5.657 9.082 5.434 1.00 95.19 112 ASP A CA 1
ATOM 880 C C . ASP A 1 112 ? -6.626 8.123 4.725 1.00 95.19 112 ASP A C 1
ATOM 882 O O . ASP A 1 112 ? -7.655 8.526 4.192 1.00 95.19 112 ASP A O 1
ATOM 886 N N . ARG A 1 113 ? -6.334 6.818 4.732 1.00 96.75 113 ARG A N 1
ATOM 887 C CA . ARG A 1 113 ? -7.128 5.826 3.993 1.00 96.75 113 ARG A CA 1
ATOM 888 C C . ARG A 1 113 ? -8.510 5.595 4.603 1.00 96.75 113 ARG A C 1
ATOM 890 O O . ARG A 1 113 ? -9.451 5.379 3.846 1.00 96.75 113 ARG A O 1
ATOM 897 N N . LEU A 1 114 ? -8.656 5.642 5.927 1.00 96.12 114 LEU A N 1
ATOM 898 C CA . LEU A 1 114 ? -9.957 5.523 6.591 1.00 96.12 114 LEU A CA 1
ATOM 899 C C . LEU A 1 114 ? -10.874 6.707 6.264 1.00 96.12 114 LEU A C 1
ATOM 901 O O . LEU A 1 114 ? -12.063 6.507 6.036 1.00 96.12 114 LEU A O 1
ATOM 905 N N . GLU A 1 115 ? -10.328 7.921 6.193 1.00 95.38 115 GLU A N 1
ATOM 906 C CA . GLU A 1 115 ? -11.090 9.121 5.830 1.00 95.38 115 GLU A CA 1
ATOM 907 C C . GLU A 1 115 ? -11.366 9.211 4.325 1.00 95.38 115 GLU A C 1
ATOM 909 O O . GLU A 1 115 ? -12.405 9.709 3.883 1.00 95.38 115 GLU A O 1
ATOM 914 N N . MET A 1 116 ? -10.416 8.746 3.512 1.00 96.06 116 MET A N 1
ATOM 915 C CA . MET A 1 116 ? -10.407 9.031 2.085 1.00 96.06 116 MET A CA 1
ATOM 916 C C . MET A 1 116 ? -10.793 7.848 1.201 1.00 96.06 116 MET A C 1
ATOM 918 O O . MET A 1 116 ? -11.058 8.088 0.026 1.00 96.06 116 MET A O 1
ATOM 922 N N . LEU A 1 117 ? -10.840 6.607 1.675 1.00 96.44 117 LEU A N 1
ATOM 923 C CA . LEU A 1 117 ? -11.138 5.454 0.823 1.00 96.44 117 LEU A CA 1
ATOM 924 C C . LEU A 1 117 ? -12.300 4.627 1.361 1.00 96.44 117 LEU A C 1
ATOM 926 O O . LEU A 1 117 ? -12.466 4.495 2.571 1.00 96.44 117 LEU A O 1
ATOM 930 N N . PRO A 1 118 ? -13.083 3.996 0.471 1.00 92.56 118 PRO A N 1
ATOM 931 C CA . PRO A 1 118 ? -13.992 2.951 0.900 1.00 92.56 118 PRO A CA 1
ATOM 932 C C . PRO A 1 118 ? -13.193 1.738 1.398 1.00 92.56 118 PRO A C 1
ATOM 934 O O . PRO A 1 118 ? -12.087 1.441 0.935 1.00 92.56 118 PRO A O 1
ATOM 937 N N . MET A 1 119 ? -13.780 1.003 2.340 1.00 90.44 119 MET A N 1
ATOM 938 C CA . MET A 1 119 ? -13.103 -0.082 3.060 1.00 90.44 119 MET A CA 1
ATOM 939 C C . MET A 1 119 ? -12.755 -1.276 2.191 1.00 90.44 119 MET A C 1
ATOM 941 O O . MET A 1 119 ? -12.021 -2.142 2.632 1.00 90.44 119 MET A O 1
ATOM 945 N N . ASN A 1 120 ? -13.259 -1.329 0.964 1.00 89.19 120 ASN A N 1
ATOM 946 C CA . ASN A 1 120 ? -13.104 -2.439 0.044 1.00 89.19 120 ASN A CA 1
ATOM 947 C C . ASN A 1 120 ? -11.994 -2.213 -1.000 1.00 89.19 120 ASN A C 1
ATOM 949 O O . ASN A 1 120 ? -12.000 -2.924 -2.006 1.00 89.19 120 ASN A O 1
ATOM 953 N N . ARG A 1 121 ? -11.098 -1.228 -0.794 1.00 86.88 121 ARG A N 1
ATOM 954 C CA . ARG A 1 121 ? -10.110 -0.742 -1.788 1.00 86.88 121 ARG A CA 1
ATOM 955 C C . ARG A 1 121 ? -8.668 -0.613 -1.290 1.00 86.88 121 ARG A C 1
ATOM 957 O O . ARG A 1 121 ? -7.816 -0.094 -2.008 1.00 86.88 121 ARG A O 1
ATOM 964 N N . TRP A 1 122 ? -8.378 -1.061 -0.074 1.00 96.69 122 TRP A N 1
ATOM 965 C CA . TRP A 1 122 ? -7.031 -0.986 0.485 1.00 96.69 122 TRP A CA 1
ATOM 966 C C . TRP A 1 122 ? -6.797 -2.074 1.527 1.00 96.69 122 TRP A C 1
ATOM 968 O O . TRP A 1 122 ? -7.743 -2.570 2.139 1.00 96.69 122 TRP A O 1
ATOM 978 N N . ASN A 1 123 ? -5.537 -2.449 1.735 1.00 97.06 123 ASN A N 1
ATOM 979 C CA . ASN A 1 123 ? -5.164 -3.435 2.747 1.00 97.06 123 ASN A CA 1
ATOM 980 C C . ASN A 1 123 ? -4.301 -2.786 3.828 1.00 97.06 123 ASN A C 1
ATOM 982 O O . ASN A 1 123 ? -3.373 -2.016 3.549 1.00 97.06 123 ASN A O 1
ATOM 986 N N . ALA A 1 124 ? -4.578 -3.125 5.085 1.00 96.38 124 ALA A N 1
ATOM 987 C CA . ALA A 1 124 ? -3.785 -2.632 6.201 1.00 96.38 124 ALA A CA 1
ATOM 988 C C . ALA A 1 124 ? -2.448 -3.381 6.328 1.00 96.38 124 ALA A C 1
ATOM 990 O O . ALA A 1 124 ? -1.456 -2.787 6.743 1.00 96.38 124 ALA A O 1
ATOM 991 N N . PHE A 1 125 ? -2.385 -4.665 5.955 1.00 95.06 125 PHE A N 1
ATOM 992 C CA . PHE A 1 125 ? -1.220 -5.508 6.228 1.00 95.06 125 PHE A CA 1
ATOM 993 C C . PHE A 1 125 ? -0.555 -6.096 4.978 1.00 95.06 125 PHE A C 1
ATOM 995 O O . PHE A 1 125 ? -1.208 -6.662 4.110 1.00 95.06 125 PHE A O 1
ATOM 1002 N N . TYR A 1 126 ? 0.776 -6.022 4.971 1.00 92.38 126 TYR A N 1
ATOM 1003 C CA . TYR A 1 126 ? 1.700 -6.789 4.140 1.00 92.38 126 TYR A CA 1
ATOM 1004 C C . TYR A 1 126 ? 2.983 -6.991 4.951 1.00 92.38 126 TYR A C 1
ATOM 1006 O O . TYR A 1 126 ? 3.378 -6.099 5.709 1.00 92.38 126 TYR A O 1
ATOM 1014 N N . SER A 1 127 ? 3.605 -8.169 4.858 1.00 92.12 127 SER A N 1
ATOM 1015 C CA . SER A 1 127 ? 4.706 -8.513 5.758 1.00 92.12 127 SER A CA 1
ATOM 1016 C C . SER A 1 127 ? 6.081 -8.155 5.205 1.00 92.12 127 SER A C 1
ATOM 1018 O O . SER A 1 127 ? 6.888 -7.642 5.973 1.00 92.12 127 SER A O 1
ATOM 1020 N N . ASP A 1 128 ? 6.392 -8.425 3.935 1.00 94.31 128 ASP A N 1
ATOM 1021 C CA . ASP A 1 128 ? 7.769 -8.354 3.401 1.00 94.31 128 ASP A CA 1
ATOM 1022 C C . ASP A 1 128 ? 8.812 -9.020 4.323 1.00 94.31 128 ASP A C 1
ATOM 1024 O O . ASP A 1 128 ? 9.898 -8.494 4.573 1.00 94.31 128 ASP A O 1
ATOM 1028 N N . ALA A 1 129 ? 8.406 -10.076 5.023 1.00 94.25 129 ALA A N 1
ATOM 1029 C CA . ALA A 1 129 ? 9.168 -10.632 6.129 1.00 94.25 129 ALA A CA 1
ATOM 1030 C C . ALA A 1 129 ? 9.859 -11.921 5.696 1.00 94.25 129 ALA A C 1
ATOM 1032 O O . ALA A 1 129 ? 9.226 -12.813 5.140 1.00 94.25 129 ALA A O 1
ATOM 1033 N N . TYR A 1 130 ? 11.145 -12.029 6.023 1.00 94.50 130 TYR A N 1
ATOM 1034 C CA . TYR A 1 130 ? 11.957 -13.203 5.702 1.00 94.50 130 TYR A CA 1
ATOM 1035 C C . TYR A 1 130 ? 11.777 -14.363 6.692 1.00 94.50 130 TYR A C 1
ATOM 1037 O O . TYR A 1 130 ? 12.215 -15.474 6.411 1.00 94.50 130 TYR A O 1
ATOM 1045 N N . CYS A 1 131 ? 11.140 -14.127 7.846 1.00 96.69 131 CYS A N 1
ATOM 1046 C CA . CYS A 1 131 ? 10.839 -15.165 8.832 1.00 96.69 131 CYS A CA 1
ATOM 1047 C C . CYS A 1 131 ? 9.490 -14.942 9.531 1.00 96.69 131 CYS A C 1
ATOM 1049 O O . CYS A 1 131 ? 8.933 -13.837 9.535 1.00 96.69 131 CYS A O 1
ATOM 1051 N N . ALA A 1 132 ? 8.963 -16.007 10.139 1.00 97.12 132 ALA A N 1
ATOM 1052 C CA . ALA A 1 132 ? 7.644 -16.021 10.767 1.00 97.12 132 ALA A CA 1
ATOM 1053 C C . ALA A 1 132 ? 7.552 -15.084 11.985 1.00 97.12 132 ALA A C 1
ATOM 1055 O O . ALA A 1 132 ? 6.529 -14.430 12.190 1.00 97.12 132 ALA A O 1
ATOM 1056 N N . GLU A 1 133 ? 8.629 -14.949 12.758 1.00 97.75 133 GLU A N 1
ATOM 1057 C CA . GLU A 1 133 ? 8.707 -14.049 13.911 1.00 97.75 133 GLU A CA 1
ATOM 1058 C C . GLU A 1 133 ? 8.515 -12.592 13.481 1.00 97.75 133 GLU A C 1
ATOM 1060 O O . GLU A 1 133 ? 7.815 -11.819 14.139 1.00 97.75 133 GLU A O 1
ATOM 1065 N N . TRP A 1 134 ? 9.086 -12.219 12.333 1.00 97.06 134 TRP A N 1
ATOM 1066 C CA . TRP A 1 134 ? 8.919 -10.883 11.771 1.00 97.06 134 TRP A CA 1
ATOM 1067 C C . TRP A 1 134 ? 7.503 -10.670 11.241 1.00 97.06 134 TRP A C 1
ATOM 1069 O O . TRP A 1 134 ? 6.948 -9.592 11.444 1.00 97.06 134 TRP A O 1
ATOM 1079 N N . VAL A 1 135 ? 6.878 -11.684 10.628 1.00 96.88 135 VAL A N 1
ATOM 1080 C CA . VAL A 1 135 ? 5.452 -11.617 10.251 1.00 96.88 135 VAL A CA 1
ATOM 1081 C C . VAL A 1 135 ? 4.593 -11.337 11.487 1.00 96.88 135 VAL A C 1
ATOM 1083 O O . VAL A 1 135 ? 3.748 -10.438 11.467 1.00 96.88 135 VAL A O 1
ATOM 1086 N N . TYR A 1 136 ? 4.837 -12.052 12.587 1.00 97.62 136 TYR A N 1
ATOM 1087 C CA . TYR A 1 136 ? 4.110 -11.856 13.839 1.00 97.62 136 TYR A CA 1
ATOM 1088 C C . TYR A 1 136 ? 4.315 -10.447 14.415 1.00 97.62 136 TYR A C 1
ATOM 1090 O O . TYR A 1 136 ? 3.338 -9.758 14.726 1.00 97.62 136 TYR A O 1
ATOM 1098 N N . GLY A 1 137 ? 5.563 -9.980 14.501 1.00 97.31 137 GLY A N 1
ATOM 1099 C CA . GLY A 1 137 ? 5.876 -8.638 14.999 1.00 97.31 137 GLY A CA 1
ATOM 1100 C C . GLY A 1 137 ? 5.218 -7.536 14.163 1.00 97.31 137 GLY A C 1
ATOM 1101 O O . GLY A 1 137 ? 4.534 -6.661 14.701 1.00 97.31 137 GLY A O 1
ATOM 1102 N N . LYS A 1 138 ? 5.339 -7.621 12.833 1.00 96.81 138 LYS A N 1
ATOM 1103 C CA . LYS A 1 138 ? 4.742 -6.657 11.899 1.00 96.81 138 LYS A CA 1
ATOM 1104 C C . LYS A 1 138 ? 3.212 -6.673 11.957 1.00 96.81 138 LYS A C 1
ATOM 1106 O O . LYS A 1 138 ? 2.602 -5.609 12.031 1.00 96.81 138 LYS A O 1
ATOM 1111 N N . SER A 1 139 ? 2.584 -7.851 11.986 1.00 96.88 139 SER A N 1
ATOM 1112 C CA . SER A 1 139 ? 1.118 -7.965 12.075 1.00 96.88 139 SER A CA 1
ATOM 1113 C C . SER A 1 139 ? 0.571 -7.415 13.394 1.00 96.88 139 SER A C 1
ATOM 1115 O O . SER A 1 139 ? -0.499 -6.809 13.430 1.00 96.88 139 SER A O 1
ATOM 1117 N N . THR A 1 140 ? 1.308 -7.578 14.493 1.00 97.94 140 THR A N 1
ATOM 1118 C CA . THR A 1 140 ? 0.947 -7.015 15.798 1.00 97.94 140 THR A CA 1
ATOM 1119 C C . THR A 1 140 ? 1.023 -5.493 15.780 1.00 97.94 140 THR A C 1
ATOM 1121 O O . THR A 1 140 ? 0.079 -4.835 16.219 1.00 97.94 140 THR A O 1
ATOM 1124 N N . LEU A 1 141 ? 2.084 -4.925 15.197 1.00 97.69 141 LEU A N 1
ATOM 1125 C CA . LEU A 1 141 ? 2.201 -3.478 15.042 1.00 97.69 141 LEU A CA 1
ATOM 1126 C C . LEU A 1 141 ? 1.085 -2.903 14.159 1.00 97.69 141 LEU A C 1
ATOM 1128 O O . LEU A 1 141 ? 0.467 -1.908 14.534 1.00 97.69 141 LEU A O 1
ATOM 1132 N N . VAL A 1 142 ? 0.791 -3.538 13.021 1.00 97.50 142 VAL A N 1
ATOM 1133 C CA . VAL A 1 142 ? -0.294 -3.107 12.128 1.00 97.50 142 VAL A CA 1
ATOM 1134 C C . VAL A 1 142 ? -1.642 -3.120 12.837 1.00 97.50 142 VAL A C 1
ATOM 1136 O O . VAL A 1 142 ? -2.332 -2.104 12.808 1.00 97.50 142 VAL A O 1
ATOM 1139 N N . ARG A 1 143 ? -1.995 -4.215 13.522 1.00 97.69 143 ARG A N 1
ATOM 1140 C CA . ARG A 1 143 ? -3.253 -4.309 14.281 1.00 97.69 143 ARG A CA 1
ATOM 1141 C C . ARG A 1 143 ? -3.348 -3.230 15.353 1.00 97.69 143 ARG A C 1
ATOM 1143 O O . ARG A 1 143 ? -4.389 -2.601 15.488 1.00 97.69 143 ARG A O 1
ATOM 1150 N N . ASN A 1 144 ? -2.257 -2.978 16.074 1.00 98.12 144 ASN A N 1
ATOM 1151 C CA . ASN A 1 144 ? -2.213 -1.932 17.088 1.00 98.12 144 ASN A CA 1
ATOM 1152 C C . ASN A 1 144 ? -2.427 -0.530 16.491 1.00 98.12 144 ASN A C 1
ATOM 1154 O O . ASN A 1 144 ? -3.235 0.233 17.012 1.00 98.12 144 ASN A O 1
ATOM 1158 N N . ARG A 1 145 ? -1.733 -0.191 15.398 1.00 98.12 145 ARG A N 1
ATOM 1159 C CA . ARG A 1 145 ? -1.865 1.123 14.747 1.00 98.12 145 ARG A CA 1
ATOM 1160 C C . ARG A 1 145 ? -3.235 1.319 14.096 1.00 98.12 145 ARG A C 1
ATOM 1162 O O . ARG A 1 145 ? -3.787 2.408 14.197 1.00 98.12 145 ARG A O 1
ATOM 1169 N N . LEU A 1 146 ? -3.796 0.275 13.484 1.00 97.69 146 LEU A N 1
ATOM 1170 C CA . LEU A 1 146 ? -5.143 0.314 12.911 1.00 97.69 146 LEU A CA 1
ATOM 1171 C C . LEU A 1 146 ? -6.208 0.493 14.000 1.00 97.69 146 LEU A C 1
ATOM 1173 O O . LEU A 1 146 ? -7.100 1.319 13.847 1.00 97.69 146 LEU A O 1
ATOM 1177 N N . ALA A 1 147 ? -6.091 -0.239 15.112 1.00 97.88 147 ALA A N 1
ATOM 1178 C CA . ALA A 1 147 ? -7.016 -0.116 16.236 1.00 97.88 147 ALA A CA 1
ATOM 1179 C C . ALA A 1 147 ? -7.012 1.296 16.838 1.00 97.88 147 ALA A C 1
ATOM 1181 O O . ALA A 1 147 ? -8.074 1.810 17.161 1.00 97.88 147 ALA A O 1
ATOM 1182 N N . LEU A 1 148 ? -5.842 1.936 16.950 1.00 98.19 148 LEU A N 1
ATOM 1183 C CA . LEU A 1 148 ? -5.753 3.318 17.428 1.00 98.19 148 LEU A CA 1
ATOM 1184 C C . LEU A 1 148 ? -6.458 4.299 16.490 1.00 98.19 148 LEU A C 1
ATOM 1186 O O . LEU A 1 148 ? -7.283 5.068 16.961 1.00 98.19 148 LEU A O 1
ATOM 1190 N N . ALA A 1 149 ? -6.212 4.214 15.179 1.00 97.31 149 ALA A N 1
ATOM 1191 C CA . ALA A 1 149 ? -6.877 5.087 14.210 1.00 97.31 149 ALA A CA 1
ATOM 1192 C C . ALA A 1 149 ? -8.410 4.914 14.231 1.00 97.31 149 ALA A C 1
ATOM 1194 O O . ALA A 1 149 ? -9.151 5.893 14.193 1.00 97.31 149 ALA A O 1
ATOM 1195 N N . LEU A 1 150 ? -8.896 3.672 14.345 1.00 97.62 150 LEU A N 1
ATOM 1196 C CA . LEU A 1 150 ? -10.328 3.389 14.483 1.00 97.62 150 LEU A CA 1
ATOM 1197 C C . LEU A 1 150 ? -10.900 3.935 15.800 1.00 97.62 150 LEU A C 1
ATOM 1199 O O . LEU A 1 150 ? -11.997 4.487 15.795 1.00 97.62 150 LEU A O 1
ATOM 1203 N N . SER A 1 151 ? -10.175 3.801 16.916 1.00 97.75 151 SER A N 1
ATOM 1204 C CA . SER A 1 151 ? -10.588 4.367 18.206 1.00 97.75 151 SER A CA 1
ATOM 1205 C C . SER A 1 151 ? -10.683 5.889 18.161 1.00 97.75 151 SER A C 1
ATOM 1207 O O . SER A 1 151 ? -11.692 6.429 18.599 1.00 97.75 151 SER A O 1
ATOM 1209 N N . GLU A 1 1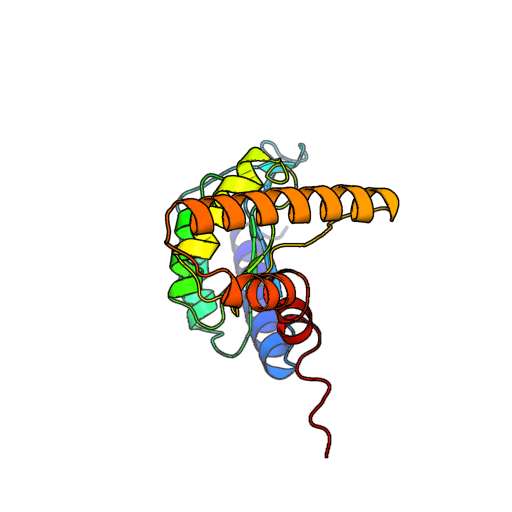52 ? -9.695 6.571 17.579 1.00 97.56 152 GLU A N 1
ATOM 1210 C CA . GLU A 1 152 ? -9.716 8.030 17.404 1.00 97.56 152 GLU A CA 1
ATOM 1211 C C . GLU A 1 152 ? -10.956 8.470 16.606 1.00 97.56 152 GLU A C 1
ATOM 1213 O O . GLU A 1 152 ? -11.685 9.363 17.028 1.00 97.56 152 GLU A O 1
ATOM 1218 N N . MET A 1 153 ? -11.280 7.782 15.504 1.00 97.31 153 MET A N 1
ATOM 1219 C CA . MET A 1 153 ? -12.486 8.083 14.718 1.00 97.31 153 MET A CA 1
ATOM 1220 C C . MET A 1 153 ? -13.798 7.823 15.474 1.00 97.31 153 MET A C 1
ATOM 1222 O O . MET A 1 153 ? -14.787 8.517 15.236 1.00 97.31 153 MET A O 1
ATOM 1226 N N . LEU A 1 154 ? -13.837 6.821 16.361 1.00 97.50 154 LEU A N 1
ATOM 1227 C CA . LEU A 1 154 ? -14.995 6.572 17.229 1.00 97.50 154 LEU A CA 1
ATOM 1228 C C . LEU A 1 154 ? -15.167 7.695 18.256 1.00 97.50 154 LEU A C 1
ATOM 1230 O O . LEU A 1 154 ? -16.289 8.139 18.484 1.00 97.50 154 LEU A O 1
ATOM 1234 N N . GLU A 1 155 ? -14.072 8.141 18.873 1.00 97.56 155 GLU A N 1
ATOM 1235 C CA . GLU A 1 155 ? -14.069 9.227 19.861 1.00 97.56 155 GLU A CA 1
ATOM 1236 C C . GLU A 1 155 ? -14.486 10.564 19.237 1.00 97.56 155 GLU A C 1
ATOM 1238 O O . GLU A 1 155 ? -15.247 11.319 19.838 1.00 97.56 155 GLU A O 1
ATOM 1243 N N . GLU A 1 156 ? -14.065 10.821 17.998 1.00 97.56 156 GLU A N 1
ATOM 1244 C CA . GLU A 1 156 ? -14.461 11.995 17.212 1.00 97.56 156 GLU A CA 1
ATOM 1245 C C . GLU A 1 156 ? -15.899 11.916 16.665 1.00 97.56 156 GLU A C 1
ATOM 1247 O O . GLU A 1 156 ? -16.411 12.895 16.123 1.00 97.56 156 GLU A O 1
ATOM 1252 N N . GLY A 1 157 ? -16.566 10.761 16.776 1.00 96.38 157 GLY A N 1
ATOM 1253 C CA . GLY A 1 157 ? -17.915 10.548 16.243 1.00 96.38 157 GLY A CA 1
ATOM 1254 C C . GLY A 1 157 ? -17.984 10.419 14.715 1.00 96.38 157 GLY A C 1
ATOM 1255 O O . GLY A 1 157 ? -19.070 10.508 14.145 1.00 96.38 157 GLY A O 1
ATOM 1256 N N . LEU A 1 158 ? -16.849 10.191 14.046 1.00 95.12 158 LEU A N 1
ATOM 1257 C CA . LEU A 1 158 ? -16.770 9.957 12.597 1.00 95.12 158 LEU A CA 1
ATOM 1258 C C . LEU A 1 158 ? -17.115 8.515 12.211 1.00 95.12 158 LEU A C 1
ATOM 1260 O O . LEU A 1 158 ? -17.402 8.230 11.049 1.00 95.12 158 LEU A O 1
ATOM 1264 N N . LEU A 1 159 ? -17.074 7.602 13.182 1.00 94.50 159 LEU A N 1
ATOM 1265 C CA . LEU A 1 159 ? -17.360 6.188 13.002 1.00 94.50 159 LEU A CA 1
ATOM 1266 C C . LEU A 1 159 ? -18.370 5.701 14.045 1.00 94.50 159 LEU A C 1
ATOM 1268 O O . LEU A 1 159 ? -18.367 6.143 15.192 1.00 94.50 159 LEU A O 1
ATOM 1272 N N . SER A 1 160 ? -19.215 4.741 13.665 1.00 94.12 160 SER A N 1
ATOM 1273 C CA . SER A 1 160 ? -20.078 4.032 14.611 1.00 94.12 160 SER A CA 1
ATOM 1274 C C . SER A 1 160 ? -19.456 2.698 15.027 1.00 94.12 160 SER A C 1
ATOM 1276 O O . SER A 1 160 ? -18.844 1.994 14.222 1.00 94.12 160 SER A O 1
ATOM 1278 N N . ARG A 1 161 ? -19.661 2.298 16.288 1.00 93.38 161 ARG A N 1
ATOM 1279 C CA . ARG A 1 161 ? -19.117 1.038 16.823 1.00 93.38 161 ARG A CA 1
ATOM 1280 C C . ARG A 1 161 ? -19.567 -0.196 16.033 1.00 93.38 161 ARG A C 1
ATOM 1282 O O . ARG A 1 161 ? -18.792 -1.139 15.919 1.00 93.38 161 ARG A O 1
ATOM 1289 N N . GLY A 1 162 ? -20.781 -0.179 15.476 1.00 94.00 162 GLY A N 1
ATOM 1290 C CA . GLY A 1 162 ? -21.332 -1.301 14.710 1.00 94.00 162 GLY A CA 1
ATOM 1291 C C . GLY A 1 162 ? -20.580 -1.607 13.411 1.00 94.00 162 GLY A C 1
ATOM 1292 O O . GLY A 1 162 ? -20.640 -2.732 12.939 1.00 94.00 162 GLY A O 1
ATOM 1293 N N . MET A 1 163 ? -19.839 -0.641 12.859 1.00 92.44 163 MET A N 1
ATOM 1294 C CA . MET A 1 163 ? -19.095 -0.817 11.603 1.00 92.44 163 MET A CA 1
ATOM 1295 C C . MET A 1 163 ? -17.680 -1.375 11.811 1.00 92.44 163 MET A C 1
ATOM 1297 O O . MET A 1 163 ? -17.072 -1.892 10.878 1.00 92.44 163 MET A O 1
ATOM 1301 N N . VAL A 1 164 ? -17.138 -1.282 13.028 1.00 95.19 164 VAL A N 1
ATOM 1302 C CA . VAL A 1 164 ? -15.719 -1.559 13.310 1.00 95.19 164 VAL A CA 1
ATOM 1303 C C . VAL A 1 164 ? -15.336 -3.000 12.976 1.00 95.19 164 VAL A C 1
ATOM 1305 O O . VAL A 1 164 ? -14.275 -3.236 12.405 1.00 95.19 164 VAL A O 1
ATOM 1308 N N . GLU A 1 165 ? -16.184 -3.970 13.316 1.00 94.56 165 GLU A N 1
ATOM 1309 C CA . GLU A 1 165 ? -15.885 -5.392 13.111 1.00 94.56 165 GLU A CA 1
ATOM 1310 C C . GLU A 1 165 ? -15.772 -5.753 11.621 1.00 94.56 165 GLU A C 1
ATOM 1312 O O . GLU A 1 165 ? -14.822 -6.429 11.207 1.00 94.56 165 GLU A O 1
ATOM 1317 N N . GLU A 1 166 ? -16.686 -5.229 10.800 1.00 94.56 166 GLU A N 1
ATOM 1318 C CA . GLU A 1 166 ? -16.674 -5.410 9.346 1.00 94.56 166 GLU A CA 1
ATOM 1319 C C . GLU A 1 166 ? -15.461 -4.720 8.709 1.00 94.56 166 GLU A C 1
ATOM 1321 O O . GLU A 1 166 ? -14.789 -5.298 7.848 1.00 94.56 166 GLU A O 1
ATOM 1326 N N . MET A 1 167 ? -15.128 -3.510 9.171 1.00 96.06 167 MET A N 1
ATOM 1327 C CA . MET A 1 167 ? -13.948 -2.775 8.708 1.00 96.06 167 MET A CA 1
ATOM 1328 C C . MET A 1 167 ? -12.663 -3.545 9.002 1.00 96.06 167 MET A C 1
ATOM 1330 O O . MET A 1 167 ? -11.829 -3.718 8.118 1.00 96.06 167 MET A O 1
A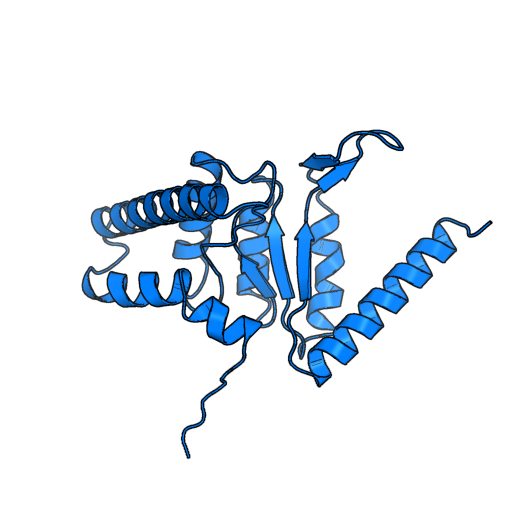TOM 1334 N N . VAL A 1 168 ? -12.498 -4.041 10.229 1.00 96.19 168 VAL A N 1
ATOM 1335 C CA . VAL A 1 168 ? -11.303 -4.795 10.626 1.00 96.19 168 VAL A CA 1
ATOM 1336 C C . VAL A 1 168 ? -11.174 -6.080 9.804 1.00 96.19 168 VAL A C 1
ATOM 1338 O O . VAL A 1 168 ? -10.087 -6.359 9.294 1.00 96.19 168 VAL A O 1
ATOM 1341 N N . SER A 1 169 ? -12.270 -6.822 9.615 1.00 95.81 169 SER A N 1
ATOM 1342 C CA . SER A 1 169 ? -12.290 -8.043 8.793 1.00 95.81 169 SER A CA 1
ATOM 1343 C C . SER A 1 169 ? -11.920 -7.755 7.336 1.00 95.81 169 SER A C 1
ATOM 1345 O O . SER A 1 169 ? -11.034 -8.405 6.772 1.00 95.81 169 SER A O 1
ATOM 1347 N N . SER A 1 170 ? -12.494 -6.694 6.764 1.00 96.44 170 SER A N 1
ATOM 1348 C CA . SER A 1 170 ? -12.196 -6.259 5.400 1.00 96.44 170 SER A CA 1
ATOM 1349 C C . SER A 1 170 ? -10.725 -5.884 5.225 1.00 96.44 170 SER A C 1
ATOM 1351 O O . SER A 1 170 ? -10.047 -6.420 4.348 1.00 96.44 170 SER A O 1
ATOM 1353 N N . LEU A 1 171 ? -10.212 -5.000 6.085 1.00 97.12 171 LEU A N 1
ATOM 1354 C CA . LEU A 1 171 ? -8.886 -4.392 5.950 1.00 97.12 171 LEU A CA 1
ATOM 1355 C C . LEU A 1 171 ? -7.727 -5.341 6.273 1.00 97.12 171 LEU A C 1
ATOM 1357 O O . LEU A 1 171 ? -6.624 -5.150 5.750 1.00 97.12 171 LEU A O 1
ATOM 1361 N N . LEU A 1 172 ? -7.943 -6.329 7.147 1.00 96.25 172 LEU A N 1
ATOM 1362 C CA . LEU A 1 172 ? -6.912 -7.292 7.545 1.00 96.25 172 LEU A CA 1
ATOM 1363 C C . LEU A 1 172 ? -6.980 -8.617 6.780 1.00 96.25 172 LEU A C 1
ATOM 1365 O O . LEU A 1 172 ? -6.012 -9.376 6.839 1.00 96.25 172 LEU A O 1
ATOM 1369 N N . ARG A 1 173 ? -8.093 -8.920 6.097 1.00 95.25 173 ARG A N 1
ATOM 1370 C CA . ARG A 1 173 ? -8.296 -10.234 5.475 1.00 95.25 173 ARG A CA 1
ATOM 1371 C C . ARG A 1 173 ? -9.071 -10.185 4.164 1.00 95.25 173 ARG A C 1
ATOM 1373 O O . ARG A 1 173 ? -8.534 -10.596 3.138 1.00 95.25 173 ARG A O 1
ATOM 1380 N N . ASP A 1 174 ? -10.327 -9.749 4.184 1.00 96.44 174 ASP A N 1
ATOM 1381 C CA . ASP A 1 174 ? -11.252 -10.070 3.085 1.00 96.44 174 ASP A CA 1
ATOM 1382 C C . ASP A 1 174 ? -10.899 -9.338 1.788 1.00 96.44 174 ASP A C 1
ATOM 1384 O O . ASP A 1 174 ? -11.064 -9.880 0.693 1.00 96.44 174 ASP A O 1
ATOM 1388 N N . ASN A 1 175 ? -10.348 -8.129 1.900 1.00 96.31 175 ASN A N 1
ATOM 1389 C CA . ASN A 1 175 ? -9.810 -7.395 0.761 1.00 96.31 175 ASN A CA 1
ATOM 1390 C C . ASN A 1 175 ? -8.636 -8.124 0.108 1.00 96.31 175 ASN A C 1
ATOM 1392 O O . ASN A 1 175 ? -8.618 -8.261 -1.113 1.00 96.31 175 ASN A O 1
ATOM 1396 N N . ALA A 1 176 ? -7.692 -8.625 0.907 1.00 95.25 176 ALA A N 1
ATOM 1397 C CA . ALA A 1 176 ? -6.524 -9.332 0.400 1.00 95.25 176 ALA A CA 1
ATOM 1398 C C . ALA A 1 176 ? -6.937 -10.637 -0.292 1.00 95.25 176 ALA A C 1
ATOM 1400 O O . ALA A 1 176 ? -6.463 -10.925 -1.387 1.00 95.25 176 ALA A O 1
ATOM 1401 N N . LEU A 1 177 ? -7.878 -11.389 0.290 1.00 95.19 177 LEU A N 1
ATOM 1402 C CA . LEU A 1 177 ? -8.430 -12.585 -0.352 1.00 95.19 177 LEU A CA 1
ATOM 1403 C C . LEU A 1 177 ? -9.076 -12.244 -1.699 1.00 95.19 177 LEU A C 1
ATOM 1405 O O . LEU A 1 177 ? -8.767 -12.877 -2.704 1.00 95.19 177 LEU A O 1
ATOM 1409 N N . ARG A 1 178 ? -9.916 -11.205 -1.737 1.00 94.44 178 ARG A N 1
ATOM 1410 C CA . ARG A 1 178 ? -10.587 -10.765 -2.965 1.00 94.44 178 ARG A CA 1
ATOM 1411 C C . ARG A 1 178 ? -9.605 -10.296 -4.038 1.00 94.44 178 ARG A C 1
ATOM 1413 O O . ARG A 1 178 ? -9.826 -10.588 -5.208 1.00 94.44 178 ARG A O 1
ATOM 1420 N N . LEU A 1 179 ? -8.561 -9.566 -3.652 1.00 95.50 179 LEU A N 1
ATOM 1421 C CA . LEU A 1 179 ? -7.577 -9.007 -4.578 1.00 95.50 179 LEU A CA 1
ATOM 1422 C C . LEU A 1 179 ? -6.626 -10.075 -5.133 1.00 95.50 179 LEU A C 1
ATOM 1424 O O . LEU A 1 179 ? -6.375 -10.090 -6.332 1.00 95.50 179 LEU A O 1
ATOM 1428 N N . TYR A 1 180 ? -6.100 -10.951 -4.274 1.00 95.19 180 TYR A N 1
ATOM 1429 C CA . TYR A 1 180 ? -5.006 -11.862 -4.632 1.00 95.19 180 TYR A CA 1
ATOM 1430 C C . TYR A 1 180 ? -5.448 -13.277 -5.001 1.00 95.19 180 TYR A C 1
ATOM 1432 O O . TYR A 1 180 ? -4.734 -13.954 -5.734 1.00 95.19 180 TYR A O 1
ATOM 1440 N N . LEU A 1 181 ? -6.591 -13.743 -4.493 1.00 90.88 181 LEU A N 1
ATOM 1441 C CA . LEU A 1 181 ? -7.102 -15.096 -4.753 1.00 90.88 181 LEU A CA 1
ATOM 1442 C C . LEU A 1 181 ? -8.393 -15.089 -5.586 1.00 90.88 181 LEU A C 1
ATOM 1444 O O . LEU A 1 181 ? -8.952 -16.151 -5.870 1.00 90.88 181 LEU A O 1
ATOM 1448 N N . GLY A 1 182 ? -8.884 -13.900 -5.955 1.00 76.19 182 GLY A N 1
ATOM 1449 C CA . GLY A 1 182 ? -10.180 -13.720 -6.602 1.00 76.19 182 GLY A CA 1
ATOM 1450 C C . GLY A 1 182 ? -11.347 -14.210 -5.734 1.00 76.19 182 GLY A C 1
ATOM 1451 O O . GLY A 1 182 ? -11.177 -14.669 -4.603 1.00 76.19 182 GLY A O 1
ATOM 1452 N N . GLN A 1 183 ? -12.573 -14.149 -6.259 1.00 56.12 183 GLN A N 1
ATOM 1453 C CA . GLN A 1 183 ? -13.679 -14.902 -5.663 1.00 56.12 183 GLN A CA 1
ATOM 1454 C C . GLN A 1 183 ? -13.532 -16.388 -6.009 1.00 56.12 183 GLN A C 1
ATOM 1456 O O . GLN A 1 183 ? -14.233 -16.922 -6.864 1.00 56.12 183 GLN A O 1
ATOM 1461 N N . SER A 1 184 ? -12.615 -17.068 -5.327 1.00 41.31 184 SER A N 1
ATOM 1462 C CA . SER A 1 184 ? -12.601 -18.528 -5.246 1.00 41.31 184 SER A CA 1
ATOM 1463 C C . SER A 1 184 ? -13.802 -18.980 -4.402 1.00 41.31 184 SER A C 1
ATOM 1465 O O . SER A 1 184 ? -13.656 -19.291 -3.223 1.00 41.31 184 SER A O 1
ATOM 1467 N N . GLY A 1 185 ? -15.014 -18.911 -4.963 1.00 35.59 185 GLY A N 1
ATOM 1468 C CA . GLY A 1 185 ? -16.238 -19.260 -4.240 1.00 35.59 185 GLY A CA 1
ATOM 1469 C C . GLY A 1 185 ? -17.528 -18.628 -4.761 1.00 35.59 185 GLY A C 1
ATOM 1470 O O . GLY A 1 185 ? -18.277 -18.064 -3.970 1.00 35.59 185 GLY A O 1
ATOM 1471 N N . GLN A 1 186 ? -17.848 -18.776 -6.051 1.00 29.11 186 GLN A N 1
ATOM 1472 C CA . GLN A 1 186 ? -19.251 -19.048 -6.370 1.00 29.11 186 GLN A CA 1
ATOM 1473 C C . GLN A 1 186 ? -19.512 -20.492 -5.939 1.00 29.11 186 GLN A C 1
ATOM 1475 O O . GLN A 1 186 ? -19.153 -21.439 -6.635 1.00 29.11 186 GLN A O 1
ATOM 1480 N N . VAL A 1 187 ? -20.082 -20.649 -4.747 1.00 35.12 187 VAL A N 1
ATOM 1481 C CA . VAL A 1 187 ? -20.840 -21.853 -4.411 1.00 35.12 187 VAL A CA 1
ATOM 1482 C C . VAL A 1 187 ? -22.011 -21.884 -5.397 1.00 35.12 187 VAL A C 1
ATOM 1484 O O . VAL A 1 187 ? -22.929 -21.072 -5.283 1.00 35.12 187 VAL A O 1
ATOM 1487 N N . CYS A 1 188 ? -21.906 -22.731 -6.422 1.00 32.56 188 CYS A N 1
ATOM 1488 C CA . CYS A 1 188 ? -23.088 -23.361 -7.009 1.00 32.56 188 CYS A CA 1
ATOM 1489 C C . CYS A 1 188 ? -23.646 -24.372 -6.008 1.00 32.56 188 CYS A C 1
ATOM 1491 O O . CYS A 1 188 ? -22.821 -25.025 -5.325 1.00 32.56 188 CYS A O 1
#

Radius of gyration: 17.71 Å; chains: 1; bounding box: 49×38×45 Å

Secondary structure (DSSP, 8-state):
---HHHHHHHHHHHHHHHHHHHHHHTPPEEEEESEEESSTT--EEE---HHHHHHTHHHHHHTTTS-EEEEES-STTHHHHHHHHHH-TTEEEEEE-GGG-SHHHHHHHHHHHHHHS-TTSEES-----SSHHHHHHHHHHHHHHHHHHHHHHHHTTSS-GGGHHHHHHIIIIIHHHHHHS-------

Foldseek 3Di:
DQDPVNVVVVVVVVLLVVLVVCLVVQAAAEAEDQWDAPDVVHDTDGHDDPVVVVVCLVVLVVSLSHAYEYEHQDLPCLLVLLVVLLVRVRYAYEEHDDNCLDLVSLLVNLLSNVVRHDLLGYAQDDQPDPDPVSNVVSVVSSVVSNVVSVVVCVVVVVDDPVCVVVSCCSRHPDSCCCNHVNPPDPPD